Protein AF-A0A016VQN6-F1 (afdb_monomer)

Structure (mmCIF, N/CA/C/O backbone):
data_AF-A0A016VQN6-F1
#
_entry.id   AF-A0A016VQN6-F1
#
loop_
_atom_site.group_PDB
_atom_site.id
_atom_site.type_symbol
_atom_site.label_atom_id
_atom_site.label_alt_id
_atom_site.label_comp_id
_atom_site.label_asym_id
_atom_site.label_entity_id
_atom_site.label_seq_id
_atom_site.pdbx_PDB_ins_code
_atom_site.Cartn_x
_atom_site.Cartn_y
_atom_site.Cartn_z
_atom_site.occupancy
_atom_site.B_iso_or_equiv
_atom_site.auth_seq_id
_atom_site.auth_comp_id
_atom_site.auth_asym_id
_atom_site.auth_atom_id
_atom_site.pdbx_PDB_model_num
ATOM 1 N N . MET A 1 1 ? -4.245 8.072 29.580 1.00 40.47 1 MET A N 1
ATOM 2 C CA . MET A 1 1 ? -4.965 7.387 28.479 1.00 40.47 1 MET A CA 1
ATOM 3 C C . MET A 1 1 ? -4.803 8.131 27.153 1.00 40.47 1 MET A C 1
ATOM 5 O O . MET A 1 1 ? -4.283 7.544 26.217 1.00 40.47 1 MET A O 1
ATOM 9 N N . ILE A 1 2 ? -5.101 9.438 27.097 1.00 38.47 2 ILE A N 1
ATOM 10 C CA . ILE A 1 2 ? -4.924 10.283 25.893 1.00 38.47 2 ILE A CA 1
ATOM 11 C C . ILE A 1 2 ? -3.473 10.276 25.363 1.00 38.47 2 ILE A C 1
ATOM 13 O O . ILE A 1 2 ? -3.254 10.224 24.157 1.00 38.47 2 ILE A O 1
ATOM 17 N N . SER A 1 3 ? -2.467 10.251 26.246 1.00 41.34 3 SER A N 1
ATOM 18 C CA . SER A 1 3 ? -1.048 10.199 25.860 1.00 41.34 3 SER A CA 1
ATOM 19 C C . SER A 1 3 ? -0.589 8.854 25.278 1.00 41.34 3 SER A C 1
ATOM 21 O O . SER A 1 3 ? 0.345 8.847 24.486 1.00 41.34 3 SER A O 1
ATOM 23 N N . ALA A 1 4 ? -1.225 7.733 25.636 1.00 42.16 4 ALA A N 1
ATOM 24 C CA . ALA A 1 4 ? -0.896 6.406 25.101 1.00 42.16 4 ALA A CA 1
ATOM 25 C C . ALA A 1 4 ? -1.546 6.193 23.725 1.00 42.16 4 ALA A C 1
ATOM 27 O O . ALA A 1 4 ? -0.867 5.782 22.788 1.00 42.16 4 ALA A O 1
ATOM 28 N N . LEU A 1 5 ? -2.805 6.621 23.568 1.00 46.75 5 LEU A N 1
ATOM 29 C CA . LEU A 1 5 ? -3.497 6.670 22.275 1.00 46.75 5 LEU A CA 1
ATOM 30 C C . LEU A 1 5 ? -2.743 7.523 21.243 1.00 46.75 5 LEU A C 1
ATOM 32 O O . LEU A 1 5 ? -2.572 7.106 20.100 1.00 46.75 5 LEU A O 1
ATOM 36 N N . ARG A 1 6 ? -2.206 8.682 21.655 1.00 52.62 6 ARG A N 1
ATOM 37 C CA . ARG A 1 6 ? -1.393 9.544 20.775 1.00 52.62 6 ARG A CA 1
ATOM 38 C C . ARG A 1 6 ? -0.101 8.869 20.302 1.00 52.62 6 ARG A C 1
ATOM 40 O O . ARG A 1 6 ? 0.350 9.139 19.194 1.00 52.62 6 ARG A O 1
ATOM 47 N N . LYS A 1 7 ? 0.490 8.005 21.132 1.00 52.22 7 LYS A N 1
ATOM 48 C CA . LYS A 1 7 ? 1.743 7.297 20.828 1.00 52.22 7 LYS A CA 1
ATOM 49 C C . LYS A 1 7 ? 1.514 6.036 19.993 1.00 52.22 7 LYS A C 1
ATOM 51 O O . LYS A 1 7 ? 2.294 5.789 19.088 1.00 52.22 7 LYS A O 1
ATOM 56 N N . CYS A 1 8 ? 0.412 5.311 20.181 1.00 54.03 8 CYS A N 1
ATOM 57 C CA . CYS A 1 8 ? 0.040 4.219 19.271 1.00 54.03 8 CYS A CA 1
ATOM 58 C C . CYS A 1 8 ? -0.426 4.725 17.897 1.00 54.03 8 CYS A C 1
ATOM 60 O O . CYS A 1 8 ? -0.181 4.076 16.883 1.00 54.03 8 CYS A O 1
ATOM 62 N N . ALA A 1 9 ? -1.029 5.916 17.829 1.00 62.28 9 ALA A N 1
ATOM 63 C CA . ALA A 1 9 ? -1.289 6.580 16.553 1.00 62.28 9 ALA A CA 1
ATOM 64 C C . ALA A 1 9 ? 0.012 6.922 15.801 1.00 62.28 9 ALA A C 1
ATOM 66 O O . ALA A 1 9 ? 0.030 6.879 14.571 1.00 62.28 9 ALA A O 1
ATOM 67 N N . LEU A 1 10 ? 1.104 7.203 16.525 1.00 68.88 10 LEU A N 1
ATOM 68 C CA . LEU A 1 10 ? 2.400 7.546 15.940 1.00 68.88 10 LEU A CA 1
ATOM 69 C C . LEU A 1 10 ? 2.948 6.420 15.057 1.00 68.88 10 LEU A C 1
ATOM 71 O O . LEU A 1 10 ? 3.436 6.712 13.973 1.00 68.88 10 LEU A O 1
ATOM 75 N N . THR A 1 11 ? 2.817 5.155 15.467 1.00 70.94 11 THR A N 1
ATOM 76 C CA . THR A 1 11 ? 3.310 3.999 14.698 1.00 70.94 11 THR A CA 1
ATOM 77 C C . THR A 1 11 ? 2.751 3.979 13.278 1.00 70.94 11 THR A C 1
ATOM 79 O O . THR A 1 11 ? 3.496 3.845 12.310 1.00 70.94 11 THR A O 1
ATOM 82 N N . VAL A 1 12 ? 1.444 4.191 13.132 1.00 72.75 12 VAL A N 1
ATOM 83 C CA . VAL A 1 12 ? 0.804 4.192 11.809 1.00 72.75 12 VAL A CA 1
ATOM 84 C C . VAL A 1 12 ? 0.999 5.474 11.055 1.00 72.75 12 VAL A C 1
ATOM 86 O O . VAL A 1 12 ? 1.122 5.422 9.841 1.00 72.75 12 VAL A O 1
ATOM 89 N N . ILE A 1 13 ? 1.055 6.613 11.738 1.00 75.06 13 ILE A N 1
ATOM 90 C CA . ILE A 1 13 ? 1.386 7.876 11.076 1.00 75.06 13 ILE A CA 1
ATOM 91 C C . ILE A 1 13 ? 2.773 7.772 10.440 1.00 75.06 13 ILE A C 1
ATOM 93 O O . ILE A 1 13 ? 2.948 8.161 9.292 1.00 75.06 13 ILE A O 1
ATOM 97 N N . VAL A 1 14 ? 3.736 7.197 11.156 1.00 77.12 14 VAL A N 1
ATOM 98 C CA . VAL A 1 14 ? 5.103 7.002 10.675 1.00 77.12 14 VAL A CA 1
ATOM 99 C C . VAL A 1 14 ? 5.152 5.988 9.526 1.00 77.12 14 VAL A C 1
ATOM 101 O O . VAL A 1 14 ? 5.764 6.266 8.498 1.00 77.12 14 VAL A O 1
ATOM 104 N N . ALA A 1 15 ? 4.454 4.855 9.633 1.00 76.19 15 ALA A N 1
ATOM 105 C CA . ALA A 1 15 ? 4.399 3.870 8.551 1.00 76.19 15 ALA A CA 1
ATOM 106 C C . ALA A 1 15 ? 3.678 4.411 7.294 1.00 76.19 15 ALA A C 1
ATOM 108 O O . ALA A 1 15 ? 4.148 4.219 6.172 1.00 76.19 15 ALA A O 1
ATOM 109 N N . LEU A 1 16 ? 2.588 5.170 7.471 1.00 78.62 16 LEU A N 1
ATOM 1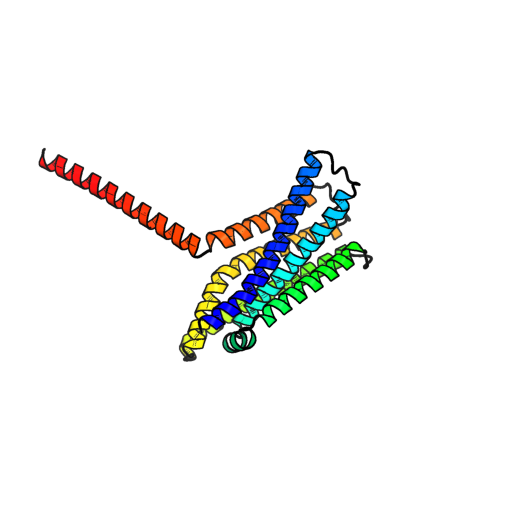10 C CA . LEU A 1 16 ? 1.910 5.893 6.389 1.00 78.62 16 LEU A CA 1
ATOM 111 C C . LEU A 1 16 ? 2.803 6.971 5.778 1.00 78.62 16 LEU A C 1
ATOM 113 O O . LEU A 1 16 ? 2.740 7.182 4.572 1.00 78.62 16 LEU A O 1
ATOM 117 N N . PHE A 1 17 ? 3.625 7.647 6.583 1.00 83.12 17 PHE A N 1
ATOM 118 C CA . PHE A 1 17 ? 4.577 8.638 6.094 1.00 83.12 17 PHE A CA 1
ATOM 119 C C . PHE A 1 17 ? 5.648 7.990 5.218 1.00 83.12 17 PHE A C 1
ATOM 121 O O . PHE A 1 17 ? 5.930 8.506 4.142 1.00 83.12 17 PHE A O 1
ATOM 128 N N . ILE A 1 18 ? 6.190 6.835 5.619 1.00 82.06 18 ILE A N 1
ATOM 129 C CA . ILE A 1 18 ? 7.152 6.087 4.795 1.00 82.06 18 ILE A CA 1
ATOM 130 C C . ILE A 1 18 ? 6.517 5.641 3.479 1.00 82.06 18 ILE A C 1
ATOM 132 O O . ILE A 1 18 ? 7.117 5.830 2.421 1.00 82.06 18 ILE A O 1
ATOM 136 N N . ALA A 1 19 ? 5.294 5.104 3.523 1.00 81.56 19 ALA A N 1
ATOM 137 C CA . ALA A 1 19 ? 4.568 4.762 2.307 1.00 81.56 19 ALA A CA 1
ATOM 138 C C . ALA A 1 19 ? 4.384 6.018 1.432 1.00 81.56 19 ALA A C 1
ATOM 140 O O . ALA A 1 19 ? 4.834 6.061 0.290 1.00 81.56 19 ALA A O 1
ATOM 141 N N . ALA A 1 20 ? 3.823 7.099 1.974 1.00 82.00 20 ALA A N 1
ATOM 142 C CA . ALA A 1 20 ? 3.638 8.352 1.243 1.00 82.00 20 ALA A CA 1
ATOM 143 C C . ALA A 1 20 ? 4.949 8.884 0.633 1.00 82.00 20 ALA A C 1
ATOM 145 O O . ALA A 1 20 ? 4.945 9.337 -0.511 1.00 82.00 20 ALA A O 1
ATOM 146 N N . PHE A 1 21 ? 6.065 8.771 1.356 1.00 85.00 21 PHE A N 1
ATOM 147 C CA . PHE A 1 21 ? 7.392 9.142 0.876 1.00 85.00 21 PHE A CA 1
ATOM 148 C C . PHE A 1 21 ? 7.835 8.279 -0.310 1.00 85.00 21 PHE A C 1
ATOM 150 O O . PHE A 1 21 ? 8.221 8.828 -1.338 1.00 85.00 21 PHE A O 1
ATOM 157 N N . GLY A 1 22 ? 7.707 6.950 -0.231 1.00 80.94 22 GLY A N 1
ATOM 158 C CA . GLY A 1 22 ? 7.995 6.057 -1.361 1.00 80.94 22 GLY A CA 1
ATOM 159 C C . GLY A 1 22 ? 7.171 6.402 -2.608 1.00 80.94 22 GLY A C 1
ATOM 160 O O . GLY A 1 22 ? 7.692 6.435 -3.725 1.00 80.94 22 GLY A O 1
ATOM 161 N N . ASN A 1 23 ? 5.901 6.772 -2.419 1.00 81.00 23 ASN A N 1
ATOM 162 C CA . ASN A 1 23 ? 5.042 7.200 -3.523 1.00 81.00 23 ASN A CA 1
ATOM 163 C C . ASN A 1 23 ? 5.468 8.541 -4.131 1.00 81.00 23 ASN A C 1
ATOM 165 O O . ASN A 1 23 ? 5.450 8.707 -5.351 1.00 81.00 23 ASN A O 1
ATOM 169 N N . LEU A 1 24 ? 5.869 9.491 -3.280 1.00 83.81 24 LEU A N 1
ATOM 170 C CA . LEU A 1 24 ? 6.385 10.792 -3.695 1.00 83.81 24 LEU A CA 1
ATOM 171 C C . LEU A 1 24 ? 7.675 10.636 -4.503 1.00 83.81 24 LEU A C 1
ATOM 173 O O . LEU A 1 24 ? 7.797 11.238 -5.566 1.00 83.81 24 LEU A O 1
ATOM 177 N N . VAL A 1 25 ? 8.597 9.786 -4.047 1.00 83.62 25 VAL A N 1
ATOM 178 C CA . VAL A 1 25 ? 9.833 9.458 -4.770 1.00 83.62 25 VAL A CA 1
ATOM 179 C C . VAL A 1 25 ? 9.514 8.905 -6.161 1.00 83.62 25 VAL A C 1
ATOM 181 O O . VAL A 1 25 ? 10.055 9.381 -7.159 1.00 83.62 25 VAL A O 1
ATOM 184 N N . GLY A 1 26 ? 8.560 7.975 -6.259 1.00 76.94 26 GLY A N 1
ATOM 185 C CA . GLY A 1 26 ? 8.110 7.454 -7.550 1.00 76.94 26 GLY A CA 1
ATOM 186 C C . GLY A 1 26 ? 7.416 8.499 -8.441 1.00 76.94 26 GLY A C 1
ATOM 187 O O . GLY A 1 26 ? 7.429 8.368 -9.668 1.00 76.94 26 GLY A O 1
ATOM 188 N N . ALA A 1 27 ? 6.773 9.516 -7.860 1.00 77.88 27 ALA A N 1
ATOM 189 C CA . ALA A 1 27 ? 6.158 10.616 -8.604 1.00 77.88 27 ALA A CA 1
ATOM 190 C C . ALA A 1 27 ? 7.205 11.592 -9.143 1.00 77.88 27 ALA A C 1
ATOM 192 O O . ALA A 1 27 ? 7.151 11.946 -10.321 1.00 77.88 27 ALA A O 1
ATOM 193 N N . LEU A 1 28 ? 8.186 11.952 -8.315 1.00 81.94 28 LEU A N 1
ATOM 194 C CA . LEU A 1 28 ? 9.311 12.797 -8.701 1.00 81.94 28 LEU A CA 1
ATOM 195 C C . LEU A 1 28 ? 10.136 12.153 -9.813 1.00 81.94 28 LEU A C 1
ATOM 197 O O . LEU A 1 28 ? 10.395 12.813 -10.812 1.00 81.94 28 LEU A O 1
ATOM 201 N N . HIS A 1 29 ? 10.466 10.862 -9.696 1.00 82.12 29 HIS A N 1
ATOM 202 C CA . HIS A 1 29 ? 11.157 10.126 -10.758 1.00 82.12 29 HIS A CA 1
ATOM 203 C C . HIS A 1 29 ? 10.448 10.292 -12.110 1.00 82.12 29 HIS A C 1
ATOM 205 O O . HIS A 1 29 ? 11.063 10.668 -13.106 1.00 82.12 29 HIS A O 1
ATOM 211 N N . ARG A 1 30 ? 9.131 10.061 -12.141 1.00 75.88 30 ARG A N 1
ATOM 212 C CA . ARG A 1 30 ? 8.368 10.096 -13.389 1.00 75.88 30 ARG A CA 1
ATOM 213 C C . ARG A 1 30 ? 8.216 11.508 -13.948 1.00 75.88 30 ARG A C 1
ATOM 215 O O . ARG A 1 30 ? 8.279 11.684 -15.160 1.00 75.88 30 ARG A O 1
ATOM 222 N N . LEU A 1 31 ? 8.078 12.511 -13.080 1.00 79.88 31 LEU A N 1
ATOM 223 C CA . LEU A 1 31 ? 8.089 13.918 -13.481 1.00 79.88 31 LEU A CA 1
ATOM 224 C C . LEU A 1 31 ? 9.429 14.302 -14.122 1.00 79.88 31 LEU A C 1
ATOM 226 O O . LEU A 1 31 ? 9.438 14.902 -15.194 1.00 79.88 31 LEU A O 1
ATOM 230 N N . ILE A 1 32 ? 10.545 13.918 -13.495 1.00 79.81 32 ILE A N 1
ATOM 231 C CA . ILE A 1 32 ? 11.895 14.188 -14.005 1.00 79.81 32 ILE A CA 1
ATOM 232 C C . ILE A 1 32 ? 12.104 13.484 -15.347 1.00 79.81 32 ILE A C 1
ATOM 234 O O . ILE A 1 32 ? 12.617 14.097 -16.276 1.00 79.81 32 ILE A O 1
ATOM 238 N N . LEU A 1 33 ? 11.654 12.236 -15.487 1.00 76.62 33 LEU A N 1
ATOM 239 C CA . LEU A 1 33 ? 11.775 11.476 -16.731 1.00 76.62 33 LEU A CA 1
ATOM 240 C C . LEU A 1 33 ? 10.983 12.117 -17.881 1.00 76.62 33 LEU A C 1
ATOM 242 O O . LEU A 1 33 ? 11.500 12.243 -18.989 1.00 76.62 33 LEU A O 1
ATOM 246 N N . VAL A 1 34 ? 9.751 12.569 -17.624 1.00 77.44 34 VAL A N 1
ATOM 247 C CA . VAL A 1 34 ? 8.937 13.285 -18.621 1.00 77.44 34 VAL A CA 1
ATOM 248 C C . VAL A 1 34 ? 9.583 14.620 -18.996 1.00 77.44 34 VAL A C 1
ATOM 250 O O . VAL A 1 34 ? 9.729 14.907 -20.182 1.00 77.44 34 VAL A O 1
ATOM 253 N N . ALA A 1 35 ? 10.030 15.408 -18.013 1.00 79.06 35 ALA A N 1
ATOM 254 C CA . ALA A 1 35 ? 10.709 16.679 -18.262 1.00 79.06 35 ALA A CA 1
ATOM 255 C C . ALA A 1 35 ? 12.008 16.488 -19.065 1.00 79.06 35 ALA A C 1
ATOM 257 O O . ALA A 1 35 ? 12.251 17.201 -20.035 1.00 79.06 35 ALA A O 1
ATOM 258 N N . ALA A 1 36 ? 12.812 15.479 -18.721 1.00 76.19 36 ALA A N 1
ATOM 259 C CA . ALA A 1 36 ? 14.057 15.171 -19.417 1.00 76.19 36 ALA A CA 1
ATOM 260 C C . ALA A 1 36 ? 13.828 14.698 -20.864 1.00 76.19 36 ALA A C 1
ATOM 262 O O . ALA A 1 36 ? 14.650 14.993 -21.734 1.00 76.19 36 ALA A O 1
ATOM 263 N N . ARG A 1 37 ? 12.710 14.007 -21.142 1.00 74.19 37 ARG A N 1
ATOM 264 C CA . ARG A 1 37 ? 12.293 13.650 -22.509 1.00 74.19 37 ARG A CA 1
ATOM 265 C C . ARG A 1 37 ? 11.835 14.869 -23.312 1.00 74.19 37 ARG A C 1
ATOM 267 O O . ARG A 1 37 ? 12.220 14.987 -24.468 1.00 74.19 37 ARG A O 1
ATOM 274 N N . ILE A 1 38 ? 11.075 15.786 -22.707 1.00 77.75 38 ILE A N 1
ATOM 275 C CA . ILE A 1 38 ? 10.646 17.041 -23.358 1.00 77.75 38 ILE A CA 1
ATOM 276 C C . ILE A 1 38 ? 11.856 17.908 -23.729 1.00 77.75 38 ILE A C 1
ATOM 278 O O . ILE A 1 38 ? 11.885 18.500 -24.802 1.00 77.75 38 ILE A O 1
ATOM 282 N N . CYS A 1 39 ? 12.873 17.951 -22.867 1.00 78.06 39 CYS A N 1
ATOM 283 C CA . CYS A 1 39 ? 14.101 18.706 -23.113 1.00 78.06 39 CYS A CA 1
ATOM 284 C C . CYS A 1 39 ? 15.101 17.995 -24.048 1.00 78.06 39 CYS A C 1
ATOM 286 O O . CYS A 1 39 ? 16.203 18.506 -24.227 1.00 78.06 39 CYS A O 1
ATOM 288 N N . CYS A 1 40 ? 14.768 16.824 -24.609 1.00 71.88 40 CYS A N 1
ATOM 289 C CA . CYS A 1 40 ? 15.664 15.999 -25.437 1.00 71.88 40 CYS A CA 1
ATOM 290 C C . CYS A 1 40 ? 16.990 15.589 -24.750 1.00 71.88 40 CYS A C 1
ATOM 292 O O . CYS A 1 40 ? 17.967 15.278 -25.422 1.00 71.88 40 CYS A O 1
ATOM 294 N N . ILE A 1 41 ? 17.040 15.571 -23.411 1.00 66.56 41 ILE A N 1
ATOM 295 C CA . ILE A 1 41 ? 18.235 15.200 -22.622 1.00 66.56 41 ILE A CA 1
ATOM 296 C C . ILE A 1 41 ? 18.250 13.688 -22.326 1.00 66.56 41 ILE A C 1
ATOM 298 O O . ILE A 1 41 ? 19.306 13.076 -22.171 1.00 66.56 41 ILE A O 1
ATOM 302 N N . ALA A 1 42 ? 17.076 13.057 -22.241 1.00 58.97 42 ALA A N 1
ATOM 303 C CA . ALA A 1 42 ? 16.923 11.633 -21.938 1.00 58.97 42 ALA A CA 1
ATOM 304 C C . ALA A 1 42 ? 16.718 10.795 -23.210 1.00 58.97 42 ALA A C 1
ATOM 306 O O . ALA A 1 42 ? 15.623 10.292 -23.465 1.00 58.97 42 ALA A O 1
ATOM 307 N N . GLN A 1 43 ? 17.775 10.640 -24.007 1.00 58.34 43 GLN A N 1
ATOM 308 C CA . GLN A 1 43 ? 17.796 9.735 -25.157 1.00 58.34 43 GLN A CA 1
ATOM 309 C C . GLN A 1 43 ? 18.490 8.431 -24.735 1.00 58.34 43 GLN A C 1
ATOM 311 O O . GLN A 1 43 ? 19.709 8.360 -24.773 1.00 58.34 43 GLN A O 1
ATOM 316 N N . LEU A 1 44 ? 17.679 7.487 -24.230 1.00 57.34 44 LEU A N 1
ATOM 317 C CA . LEU A 1 44 ? 17.904 6.096 -23.760 1.00 57.34 44 LEU A CA 1
ATOM 318 C C . LEU A 1 44 ? 19.177 5.710 -22.959 1.00 57.34 44 LEU A C 1
ATOM 320 O O . LEU A 1 44 ? 19.040 4.927 -22.025 1.00 57.34 44 LEU A O 1
ATOM 324 N N . ASP A 1 45 ? 20.351 6.283 -23.220 1.00 59.09 45 ASP A N 1
ATOM 325 C CA . ASP A 1 45 ? 21.657 5.846 -22.693 1.00 59.09 45 ASP A CA 1
ATOM 326 C C . ASP A 1 45 ? 22.400 6.916 -21.875 1.00 59.09 45 ASP A C 1
ATOM 328 O O . ASP A 1 45 ? 23.609 6.832 -21.651 1.00 59.09 45 ASP A O 1
ATOM 332 N N . THR A 1 46 ? 21.706 7.951 -21.396 1.00 64.62 46 THR A N 1
ATOM 333 C CA . THR A 1 46 ? 22.351 8.944 -20.530 1.00 64.62 46 THR A CA 1
ATOM 334 C C . THR A 1 46 ? 22.481 8.430 -19.090 1.00 64.62 46 THR A C 1
ATOM 336 O O . THR A 1 46 ? 21.561 7.782 -18.579 1.00 64.62 46 THR A O 1
ATOM 339 N N . PRO A 1 47 ? 23.585 8.748 -18.378 1.00 69.44 47 PRO A N 1
ATOM 340 C CA . PRO A 1 47 ? 23.797 8.327 -16.983 1.00 69.44 47 PRO A CA 1
ATOM 341 C C . PRO A 1 47 ? 22.645 8.759 -16.062 1.00 69.44 47 PRO A C 1
ATOM 343 O O . PRO A 1 47 ? 22.292 8.056 -15.118 1.00 69.44 47 PRO A O 1
ATOM 346 N N . LEU A 1 48 ? 21.979 9.860 -16.422 1.00 69.75 48 LEU A N 1
ATOM 347 C CA . LEU A 1 48 ? 20.775 10.360 -15.770 1.00 69.75 48 LEU A CA 1
ATOM 348 C C . LEU A 1 48 ? 19.645 9.317 -15.717 1.00 69.75 48 LEU A C 1
ATOM 350 O O . LEU A 1 48 ? 18.980 9.200 -14.694 1.00 69.75 48 LEU A O 1
ATOM 354 N N . VAL A 1 49 ? 19.422 8.549 -16.792 1.00 69.31 49 VAL A N 1
ATOM 355 C CA . VAL A 1 49 ? 18.362 7.526 -16.851 1.00 69.31 49 VAL A CA 1
ATOM 356 C C . VAL A 1 49 ? 18.686 6.362 -15.913 1.00 69.31 49 VAL A C 1
ATOM 358 O O . VAL A 1 49 ? 17.797 5.873 -15.218 1.00 69.31 49 VAL A O 1
ATOM 361 N N . HIS A 1 50 ? 19.955 5.956 -15.832 1.00 68.88 50 HIS A N 1
ATOM 362 C CA . HIS A 1 50 ? 20.402 4.882 -14.942 1.00 68.88 50 HIS A CA 1
ATOM 363 C C . HIS A 1 50 ? 20.236 5.233 -13.456 1.00 68.88 50 HIS A C 1
ATOM 365 O O . HIS A 1 50 ? 19.709 4.420 -12.692 1.00 68.88 50 HIS A O 1
ATOM 371 N N . ASP A 1 51 ? 20.610 6.449 -13.054 1.00 74.25 51 ASP A N 1
ATOM 372 C CA . ASP A 1 51 ? 20.410 6.920 -11.676 1.00 74.25 51 ASP A CA 1
ATOM 373 C C . ASP A 1 51 ? 18.918 7.072 -11.343 1.00 74.25 51 ASP A C 1
ATOM 375 O O . ASP A 1 51 ? 18.471 6.759 -10.233 1.00 74.25 51 ASP A O 1
ATOM 379 N N . LEU A 1 52 ? 18.109 7.478 -12.328 1.00 75.00 52 LEU A N 1
ATOM 380 C CA . LEU A 1 52 ? 16.662 7.568 -12.174 1.00 75.00 52 LEU A CA 1
ATOM 381 C C . LEU A 1 52 ? 16.018 6.198 -11.923 1.00 75.00 52 LEU A C 1
ATOM 383 O O . LEU A 1 52 ? 15.137 6.107 -11.067 1.00 75.00 52 LEU A O 1
ATOM 387 N N . VAL A 1 53 ? 16.434 5.142 -12.627 1.00 74.31 53 VAL A N 1
ATOM 388 C CA . VAL A 1 53 ? 15.897 3.781 -12.427 1.00 74.31 53 VAL A CA 1
ATOM 389 C C . VAL A 1 53 ? 16.124 3.311 -10.988 1.00 74.31 53 VAL A C 1
ATOM 391 O O . VAL A 1 53 ? 15.219 2.747 -10.374 1.00 74.31 53 VAL A O 1
ATOM 394 N N . LEU A 1 54 ? 17.284 3.608 -10.396 1.00 74.56 54 LEU A N 1
ATOM 395 C CA . LEU A 1 54 ? 17.558 3.266 -8.999 1.00 74.56 54 LEU A CA 1
ATOM 396 C C . LEU A 1 54 ? 16.592 3.978 -8.039 1.00 74.56 54 LEU A C 1
ATOM 398 O O . LEU A 1 54 ? 16.035 3.348 -7.137 1.00 74.56 54 LEU A O 1
ATOM 402 N N . LEU A 1 55 ? 16.331 5.266 -8.273 1.00 78.88 55 LEU A N 1
ATOM 403 C CA . LEU A 1 55 ? 15.362 6.036 -7.492 1.00 78.88 55 LEU A CA 1
ATOM 404 C C . LEU A 1 55 ? 13.942 5.447 -7.595 1.00 78.88 55 LEU A C 1
ATOM 406 O O . LEU A 1 55 ? 13.223 5.375 -6.596 1.00 78.88 55 LEU A O 1
ATOM 410 N N . GLN A 1 56 ? 13.550 4.984 -8.785 1.00 78.94 56 GLN A N 1
ATOM 411 C CA . GLN A 1 56 ? 12.262 4.325 -9.009 1.00 78.94 56 GLN A CA 1
ATOM 412 C C . GLN A 1 56 ? 12.150 3.017 -8.221 1.00 78.94 56 GLN A C 1
ATOM 414 O O . GLN A 1 56 ? 11.158 2.809 -7.521 1.00 78.94 56 GLN A O 1
ATOM 419 N N . VAL A 1 57 ? 13.167 2.157 -8.301 1.00 79.94 57 VAL A N 1
ATOM 420 C CA . VAL A 1 57 ? 13.198 0.857 -7.616 1.00 79.94 57 VAL A CA 1
ATOM 421 C C . VAL A 1 57 ? 13.094 1.036 -6.099 1.00 79.94 57 VAL A C 1
ATOM 423 O O . VAL A 1 57 ? 12.280 0.377 -5.450 1.00 79.94 57 VAL A O 1
ATOM 426 N N . VAL A 1 58 ? 13.846 1.984 -5.531 1.00 83.81 58 VAL A N 1
ATOM 427 C CA . VAL A 1 58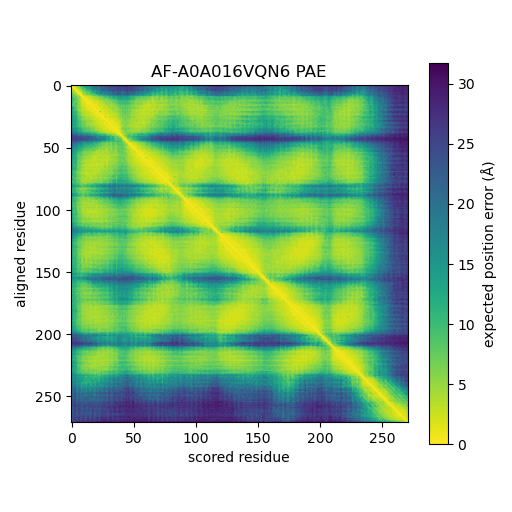 ? 13.778 2.312 -4.098 1.00 83.81 58 VAL A CA 1
ATOM 428 C C . VAL A 1 58 ? 12.378 2.796 -3.705 1.00 83.81 58 VAL A C 1
ATOM 430 O O . VAL A 1 58 ? 11.826 2.333 -2.705 1.00 83.81 58 VAL A O 1
ATOM 433 N N . GLY A 1 59 ? 11.771 3.682 -4.502 1.00 83.00 59 GLY A N 1
ATOM 434 C CA . GLY A 1 59 ? 10.419 4.186 -4.249 1.00 83.00 59 GLY A CA 1
ATOM 435 C C . GLY A 1 59 ? 9.349 3.088 -4.259 1.00 83.00 59 GLY A C 1
ATOM 436 O O . GLY A 1 59 ? 8.478 3.069 -3.386 1.00 83.00 59 GLY A O 1
ATOM 437 N N . VAL A 1 60 ? 9.437 2.139 -5.199 1.00 82.88 60 VAL A N 1
ATOM 438 C CA . VAL A 1 60 ? 8.497 1.010 -5.315 1.00 82.88 60 VAL A CA 1
ATOM 439 C C . VAL A 1 60 ? 8.575 0.088 -4.098 1.00 82.88 60 VAL A C 1
ATOM 441 O O . VAL A 1 60 ? 7.533 -0.268 -3.543 1.00 82.88 60 VAL A O 1
ATOM 444 N N . TYR A 1 61 ? 9.779 -0.273 -3.646 1.00 86.50 61 TYR A N 1
ATOM 445 C CA . TYR A 1 61 ? 9.930 -1.155 -2.485 1.00 86.50 61 TYR A CA 1
ATOM 446 C C . TYR A 1 61 ? 9.545 -0.472 -1.169 1.00 86.50 61 TYR A C 1
ATOM 448 O O . TYR A 1 61 ? 8.846 -1.083 -0.360 1.00 86.50 61 TYR A O 1
ATOM 456 N N . LEU A 1 62 ? 9.890 0.809 -0.986 1.00 86.62 62 LEU A N 1
ATOM 457 C CA . LEU A 1 62 ? 9.433 1.589 0.172 1.00 86.62 62 LEU A CA 1
ATOM 458 C C . LEU A 1 62 ? 7.903 1.664 0.235 1.00 86.62 62 LEU A C 1
ATOM 460 O O . LEU A 1 62 ? 7.320 1.513 1.310 1.00 86.62 62 LEU A O 1
ATOM 464 N N . TRP A 1 63 ? 7.249 1.858 -0.915 1.00 86.12 63 TRP A N 1
ATOM 465 C CA . TRP A 1 63 ? 5.790 1.839 -1.011 1.00 86.12 63 TRP A CA 1
ATOM 466 C C . TRP A 1 63 ? 5.210 0.470 -0.649 1.00 86.12 63 TRP A C 1
ATOM 468 O O . TRP A 1 63 ? 4.294 0.394 0.170 1.00 86.12 63 TRP A O 1
ATOM 478 N N . LEU A 1 64 ? 5.751 -0.607 -1.229 1.00 87.12 64 LEU A N 1
ATOM 479 C CA . LEU A 1 64 ? 5.282 -1.975 -1.006 1.00 87.12 64 LEU A CA 1
ATOM 480 C C . LEU A 1 64 ? 5.373 -2.367 0.473 1.00 87.12 64 LEU A C 1
ATOM 482 O O . LEU A 1 64 ? 4.362 -2.703 1.092 1.00 87.12 64 LEU A O 1
ATOM 486 N N . PHE A 1 65 ? 6.576 -2.306 1.046 1.00 87.94 65 PHE A N 1
ATOM 487 C CA . PHE A 1 65 ? 6.797 -2.714 2.429 1.00 87.94 65 PHE A CA 1
ATOM 488 C C . PHE A 1 65 ? 6.082 -1.775 3.400 1.00 87.94 65 PHE A C 1
ATOM 490 O O . PHE A 1 65 ? 5.443 -2.251 4.337 1.00 87.94 65 PHE A O 1
ATOM 497 N N . GLY A 1 66 ? 6.095 -0.462 3.145 1.00 86.19 66 GLY A N 1
ATOM 498 C CA . GLY A 1 66 ? 5.363 0.511 3.957 1.00 86.19 66 GLY A CA 1
ATOM 499 C C . GLY A 1 66 ? 3.885 0.144 4.110 1.00 86.19 66 GLY A C 1
ATOM 500 O O . GLY A 1 66 ? 3.369 0.110 5.226 1.00 86.19 66 GLY A O 1
ATOM 501 N N . TRP A 1 67 ? 3.213 -0.227 3.018 1.00 85.56 67 TRP A N 1
ATOM 502 C CA . TRP A 1 67 ? 1.806 -0.630 3.064 1.00 85.56 67 TRP A CA 1
ATOM 503 C C . TRP A 1 67 ? 1.541 -1.945 3.782 1.00 85.56 67 TRP A C 1
ATOM 505 O O . TRP A 1 67 ? 0.585 -2.022 4.557 1.00 85.56 67 TRP A O 1
ATOM 515 N N . ILE A 1 68 ? 2.381 -2.956 3.554 1.00 87.44 68 ILE A N 1
ATOM 516 C CA . ILE A 1 68 ? 2.268 -4.247 4.240 1.00 87.44 68 ILE A CA 1
ATOM 517 C C . ILE A 1 68 ? 2.319 -4.020 5.756 1.00 87.44 68 ILE A C 1
ATOM 519 O O . ILE A 1 68 ? 1.435 -4.474 6.483 1.00 87.44 68 ILE A O 1
ATOM 523 N N . PHE A 1 69 ? 3.288 -3.237 6.237 1.00 86.81 69 PHE A N 1
ATOM 524 C CA . PHE A 1 69 ? 3.417 -2.945 7.664 1.00 86.81 69 PHE A CA 1
ATOM 525 C C . PHE A 1 69 ? 2.282 -2.073 8.214 1.00 86.81 69 PHE A C 1
ATOM 527 O O . PHE A 1 69 ? 1.847 -2.317 9.337 1.00 86.81 69 PHE A O 1
ATOM 534 N N . VAL A 1 70 ? 1.746 -1.114 7.445 1.00 85.50 70 VAL A N 1
ATOM 535 C CA . VAL A 1 70 ? 0.559 -0.335 7.858 1.00 85.50 70 VAL A CA 1
ATOM 536 C C . VAL A 1 70 ? -0.644 -1.250 8.101 1.00 85.50 70 VAL A C 1
ATOM 538 O O . VAL A 1 70 ? -1.326 -1.113 9.117 1.00 85.50 70 VAL A O 1
ATOM 541 N N . ILE A 1 71 ? -0.922 -2.180 7.183 1.00 85.69 71 ILE A N 1
ATOM 542 C CA . ILE A 1 71 ? -2.098 -3.055 7.283 1.00 85.69 71 ILE A CA 1
ATOM 543 C C . ILE A 1 71 ? -1.895 -4.099 8.390 1.00 85.69 71 ILE A C 1
ATOM 545 O O . ILE A 1 71 ? -2.813 -4.332 9.176 1.00 85.69 71 ILE A O 1
ATOM 549 N N . ILE A 1 72 ? -0.694 -4.677 8.507 1.00 86.69 72 ILE A N 1
ATOM 550 C CA . ILE A 1 72 ? -0.366 -5.629 9.578 1.00 86.69 72 ILE A CA 1
ATOM 551 C C . ILE A 1 72 ? -0.448 -4.963 10.950 1.00 86.69 72 ILE A C 1
ATOM 553 O O . ILE A 1 72 ? -1.073 -5.526 11.847 1.00 86.69 72 ILE A O 1
ATOM 557 N N . GLU A 1 73 ? 0.130 -3.769 11.129 1.00 84.56 73 GLU A N 1
ATOM 558 C CA . GLU A 1 73 ? 0.029 -3.029 12.395 1.00 84.56 73 GLU A CA 1
ATOM 559 C C . GLU A 1 73 ? -1.430 -2.880 12.802 1.00 84.56 73 GLU A C 1
ATOM 561 O O . GLU A 1 73 ? -1.793 -3.155 13.946 1.00 84.56 73 GLU A O 1
ATOM 566 N N . ARG A 1 74 ? -2.278 -2.522 11.835 1.00 82.19 74 ARG A N 1
ATOM 567 C CA . ARG A 1 74 ? -3.695 -2.268 12.073 1.00 82.19 74 ARG A CA 1
ATOM 568 C C . ARG A 1 74 ? -4.473 -3.539 12.363 1.00 82.19 74 ARG A C 1
ATOM 570 O O . ARG A 1 74 ? -5.361 -3.515 13.217 1.00 82.19 74 ARG A O 1
ATOM 577 N N . ALA A 1 75 ? -4.111 -4.654 11.739 1.00 84.81 75 ALA A N 1
ATOM 578 C CA . ALA A 1 75 ? -4.645 -5.965 12.084 1.00 84.81 75 ALA A CA 1
ATOM 579 C C . ALA A 1 75 ? -4.262 -6.362 13.516 1.00 84.81 75 ALA A C 1
ATOM 581 O O . ALA A 1 75 ? -5.131 -6.734 14.303 1.00 84.81 75 ALA A O 1
ATOM 582 N N . VAL A 1 76 ? -2.994 -6.190 13.899 1.00 83.88 76 VAL A N 1
ATOM 583 C CA . VAL A 1 76 ? -2.509 -6.488 15.255 1.00 83.88 76 VAL A CA 1
ATOM 584 C C . VAL A 1 76 ? -3.181 -5.588 16.295 1.00 83.88 76 VAL A C 1
ATOM 586 O O . VAL A 1 76 ? -3.635 -6.085 17.325 1.00 83.88 76 VAL A O 1
ATOM 589 N N . ALA A 1 77 ? -3.309 -4.288 16.027 1.00 78.38 77 ALA A N 1
ATOM 590 C CA . ALA A 1 77 ? -3.990 -3.344 16.913 1.00 78.38 77 ALA A CA 1
ATOM 591 C C . ALA A 1 77 ? -5.477 -3.691 17.102 1.00 78.38 77 ALA A C 1
ATOM 593 O O . ALA A 1 77 ? -6.019 -3.511 18.193 1.00 78.38 77 ALA A O 1
ATOM 594 N N . THR A 1 78 ? -6.120 -4.222 16.057 1.00 80.38 78 THR A N 1
ATOM 595 C CA . THR A 1 78 ? -7.521 -4.660 16.090 1.00 80.38 78 THR A CA 1
ATOM 596 C C . THR A 1 78 ? -7.695 -5.935 16.914 1.00 80.38 78 THR A C 1
ATOM 598 O O . THR A 1 78 ? -8.581 -5.992 17.762 1.00 80.38 78 THR A O 1
ATOM 601 N N . VAL A 1 79 ? -6.830 -6.934 16.716 1.00 81.25 79 VAL A N 1
ATOM 602 C CA . VAL A 1 79 ? -6.917 -8.234 17.405 1.00 81.25 79 VAL A CA 1
ATOM 603 C C . VAL A 1 79 ? -6.463 -8.147 18.867 1.00 81.25 79 VAL A C 1
ATOM 605 O O . VAL A 1 79 ? -7.035 -8.795 19.739 1.00 81.25 79 VAL A O 1
ATOM 608 N N . PHE A 1 80 ? -5.449 -7.330 19.166 1.00 79.94 80 PHE A N 1
ATOM 609 C CA . PHE A 1 80 ? -4.800 -7.277 20.481 1.00 79.94 80 PHE A CA 1
ATOM 610 C C . PHE A 1 80 ? -5.002 -5.942 21.210 1.00 79.94 80 PHE A C 1
ATOM 612 O O . PHE A 1 80 ? -4.079 -5.453 21.864 1.00 79.94 80 PHE A O 1
ATOM 619 N N . THR A 1 81 ? -6.204 -5.364 21.150 1.00 70.88 81 THR A N 1
ATOM 620 C CA . THR A 1 81 ? -6.549 -4.029 21.693 1.00 70.88 81 THR A CA 1
ATOM 621 C C . THR A 1 81 ? -5.927 -3.707 23.064 1.00 70.88 81 THR A C 1
ATOM 623 O O . THR A 1 81 ? -5.235 -2.701 23.217 1.00 70.88 81 THR A O 1
ATOM 626 N N . GLY A 1 82 ? -6.090 -4.585 24.061 1.00 65.88 82 GLY A N 1
ATOM 627 C CA . GLY A 1 82 ? -5.633 -4.340 25.440 1.00 65.88 82 GLY A CA 1
ATOM 628 C C . GLY A 1 82 ? -4.137 -4.568 25.718 1.00 65.88 82 GLY A C 1
ATOM 629 O O . GLY A 1 82 ? -3.620 -4.097 26.742 1.00 65.88 82 GLY A O 1
ATOM 630 N N . SER A 1 83 ? -3.441 -5.296 24.842 1.00 72.94 83 SER A N 1
ATOM 631 C CA . SER A 1 83 ? -2.003 -5.604 24.959 1.00 72.94 83 SER A CA 1
ATOM 632 C C . SER A 1 83 ? -1.156 -4.717 24.052 1.00 72.94 83 SER A C 1
ATOM 634 O O . SER A 1 83 ? -0.029 -4.372 24.411 1.00 72.94 83 SER A O 1
ATOM 636 N N . TYR A 1 84 ? -1.716 -4.322 22.908 1.00 72.06 84 TYR A N 1
ATOM 637 C CA . TYR A 1 84 ? -1.070 -3.490 21.907 1.00 72.06 84 TYR A CA 1
ATOM 638 C C . TYR A 1 84 ? -0.686 -2.128 22.483 1.00 72.06 84 TYR A C 1
ATOM 640 O O . TYR A 1 84 ? 0.480 -1.762 22.429 1.00 72.06 84 TYR A O 1
ATOM 648 N N . GLU A 1 85 ? -1.601 -1.423 23.157 1.00 67.25 85 GLU A N 1
ATOM 649 C CA . GLU A 1 85 ? -1.275 -0.116 23.746 1.00 67.25 85 GLU A CA 1
ATOM 650 C C . GLU A 1 85 ? -0.192 -0.190 24.824 1.00 67.25 85 GLU A C 1
ATOM 652 O O . GLU A 1 85 ? 0.662 0.688 24.912 1.00 67.25 85 GLU A O 1
ATOM 657 N N . ARG A 1 86 ? -0.193 -1.249 25.642 1.00 70.31 86 ARG A N 1
ATOM 658 C CA . ARG A 1 86 ? 0.801 -1.411 26.712 1.00 70.31 86 ARG A CA 1
ATOM 659 C C . ARG A 1 86 ? 2.209 -1.608 26.156 1.00 70.31 86 ARG A C 1
ATOM 661 O O . ARG A 1 86 ? 3.157 -1.085 26.729 1.00 70.31 86 ARG A O 1
ATOM 668 N N . LYS A 1 87 ? 2.335 -2.348 25.051 1.00 71.31 87 LYS A N 1
ATOM 669 C CA . LYS A 1 87 ? 3.622 -2.631 24.401 1.00 71.31 87 LYS A CA 1
ATOM 670 C C . LYS A 1 87 ? 4.047 -1.520 23.431 1.00 71.31 87 LYS A C 1
ATOM 672 O O . LYS A 1 87 ? 5.230 -1.213 23.354 1.00 71.31 87 LYS A O 1
ATOM 677 N N . CYS A 1 88 ? 3.096 -0.877 22.752 1.00 65.31 88 CYS A N 1
ATOM 678 C CA . CYS A 1 88 ? 3.324 0.114 21.693 1.00 65.31 88 CYS A CA 1
ATOM 679 C C . CYS A 1 88 ? 3.164 1.575 22.130 1.00 65.31 88 CYS A C 1
ATOM 681 O O . CYS A 1 88 ? 3.124 2.464 21.284 1.00 65.31 88 CYS A O 1
ATOM 683 N N . ALA A 1 89 ? 3.118 1.861 23.433 1.00 62.03 89 ALA A N 1
ATOM 684 C CA . ALA A 1 89 ? 3.101 3.232 23.947 1.00 62.03 89 ALA A CA 1
ATOM 685 C C . ALA A 1 89 ? 4.459 3.964 23.833 1.00 62.03 89 ALA A C 1
ATOM 687 O O . ALA A 1 89 ? 4.556 5.117 24.250 1.00 62.03 89 ALA A O 1
ATOM 688 N N . GLY A 1 90 ? 5.517 3.328 23.319 1.00 68.81 90 GLY A N 1
ATOM 689 C CA . GLY A 1 90 ? 6.859 3.909 23.180 1.00 68.81 90 GLY A CA 1
ATOM 690 C C . GLY A 1 90 ? 7.213 4.333 21.750 1.00 68.81 90 GLY A C 1
ATOM 691 O O . GLY A 1 90 ? 6.607 3.877 20.788 1.00 68.81 90 GLY A O 1
ATOM 692 N N . TYR A 1 91 ? 8.244 5.175 21.607 1.00 71.00 91 TYR A N 1
ATOM 693 C CA . TYR A 1 91 ? 8.807 5.563 20.299 1.00 71.00 91 TYR A CA 1
ATOM 694 C C . TYR A 1 91 ? 9.661 4.453 19.655 1.00 71.00 91 TYR A C 1
ATOM 696 O O . TYR A 1 91 ? 9.930 4.469 18.457 1.00 71.00 91 TYR A O 1
ATOM 704 N N . THR A 1 92 ? 10.068 3.461 20.447 1.00 77.31 92 THR A N 1
ATOM 705 C CA . THR A 1 92 ? 10.944 2.362 20.026 1.00 77.31 92 THR A CA 1
ATOM 706 C C . THR A 1 92 ? 10.324 1.498 18.932 1.00 77.31 92 THR A C 1
ATOM 708 O O . THR A 1 92 ? 10.984 1.214 17.942 1.00 77.31 92 THR A O 1
ATOM 711 N N . ILE A 1 93 ? 9.051 1.119 19.062 1.00 79.62 93 ILE A N 1
ATOM 712 C CA . ILE A 1 93 ? 8.373 0.254 18.084 1.00 79.62 93 ILE A CA 1
ATOM 713 C C . ILE A 1 93 ? 8.221 0.929 16.708 1.00 79.62 93 ILE A C 1
ATOM 715 O O . ILE A 1 93 ? 8.610 0.306 15.720 1.00 79.62 93 ILE A O 1
ATOM 719 N N . PRO A 1 94 ? 7.752 2.191 16.603 1.00 77.44 94 PRO A N 1
ATOM 720 C CA . PRO A 1 94 ? 7.787 2.936 15.345 1.00 77.44 94 PRO A CA 1
ATOM 721 C C . PRO A 1 94 ? 9.186 3.013 14.721 1.00 77.44 94 PRO A C 1
ATOM 723 O O . PRO A 1 94 ? 9.330 2.788 13.524 1.00 77.44 94 PRO A O 1
ATOM 726 N N . ALA A 1 95 ? 10.222 3.295 15.521 1.00 80.69 95 ALA A N 1
ATOM 727 C CA . ALA A 1 95 ? 11.593 3.406 15.025 1.00 80.69 95 ALA A CA 1
ATOM 728 C C . ALA A 1 95 ? 12.132 2.068 14.487 1.00 80.69 95 ALA A C 1
ATOM 730 O O . ALA A 1 95 ? 12.763 2.037 13.432 1.00 80.69 95 ALA A O 1
ATOM 731 N N . ILE A 1 96 ? 11.835 0.959 15.172 1.00 85.88 96 ILE A N 1
ATOM 732 C CA . ILE A 1 96 ? 12.198 -0.391 14.724 1.00 85.88 96 ILE A CA 1
ATOM 733 C C . ILE A 1 96 ? 11.472 -0.734 13.418 1.00 85.88 96 ILE A C 1
ATOM 735 O O . ILE A 1 96 ? 12.104 -1.215 12.482 1.00 85.88 96 ILE A O 1
ATOM 739 N N . LEU A 1 97 ? 10.171 -0.440 13.318 1.00 83.75 97 LEU A N 1
ATOM 740 C CA . LEU A 1 97 ? 9.391 -0.670 12.097 1.00 83.75 97 LEU A CA 1
ATOM 741 C C . LEU A 1 97 ? 9.924 0.142 10.909 1.00 83.75 97 LEU A C 1
ATOM 743 O O . LEU A 1 97 ? 10.072 -0.413 9.823 1.00 83.75 97 LEU A O 1
ATOM 747 N N . CYS A 1 98 ? 10.284 1.414 11.115 1.00 84.31 98 CYS A N 1
ATOM 748 C CA . CYS A 1 98 ? 10.988 2.206 10.102 1.00 84.31 98 CYS A CA 1
ATOM 749 C C . CYS A 1 98 ? 12.281 1.535 9.660 1.00 84.31 98 CYS A C 1
ATOM 751 O O . CYS A 1 98 ? 12.524 1.404 8.463 1.00 84.31 98 CYS A O 1
ATOM 753 N N . GLY A 1 99 ? 13.103 1.121 10.629 1.00 86.31 99 GLY A N 1
ATOM 754 C CA . GLY A 1 99 ? 14.372 0.456 10.369 1.00 86.31 99 GLY A CA 1
ATOM 755 C C . GLY A 1 99 ? 14.184 -0.780 9.496 1.00 86.31 99 GLY A C 1
ATOM 756 O O . GLY A 1 99 ? 14.868 -0.909 8.490 1.00 86.31 99 GLY A O 1
ATOM 757 N N . ILE A 1 100 ? 13.205 -1.6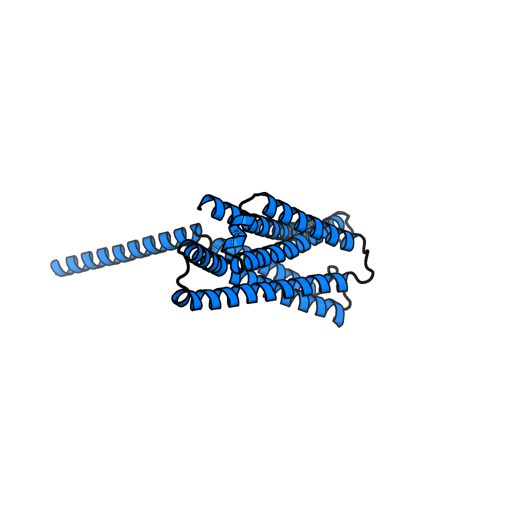30 9.820 1.00 89.19 100 ILE A N 1
ATOM 758 C CA . ILE A 1 100 ? 12.884 -2.842 9.051 1.00 89.19 100 ILE A CA 1
ATOM 759 C C . ILE A 1 100 ? 12.422 -2.503 7.629 1.00 89.19 100 ILE A C 1
ATOM 761 O O . ILE A 1 100 ? 12.871 -3.128 6.673 1.00 89.19 100 ILE A O 1
ATOM 765 N N . VAL A 1 101 ? 11.539 -1.515 7.458 1.00 88.38 101 VAL A N 1
ATOM 766 C CA . VAL A 1 101 ? 11.058 -1.128 6.120 1.00 88.38 101 VAL A CA 1
ATOM 767 C C . VAL A 1 101 ? 12.207 -0.604 5.262 1.00 88.38 101 VAL A C 1
ATOM 769 O O . VAL A 1 101 ? 12.317 -0.982 4.096 1.00 88.38 101 VAL A O 1
ATOM 772 N N . ILE A 1 102 ? 13.077 0.233 5.831 1.00 88.50 102 ILE A N 1
ATOM 773 C CA . ILE A 1 102 ? 14.232 0.787 5.122 1.00 88.50 102 ILE A CA 1
ATOM 774 C C . ILE A 1 102 ? 15.209 -0.331 4.759 1.00 88.50 102 ILE A C 1
ATOM 776 O O . ILE A 1 102 ? 15.592 -0.423 3.598 1.00 88.50 102 ILE A O 1
ATOM 780 N N . THR A 1 103 ? 15.564 -1.219 5.693 1.00 89.31 103 THR A N 1
ATOM 781 C CA . THR A 1 103 ? 16.515 -2.306 5.414 1.00 89.31 103 THR A CA 1
ATOM 782 C C . THR A 1 103 ? 15.980 -3.282 4.373 1.00 89.31 103 THR A C 1
ATOM 784 O O . THR A 1 103 ? 16.701 -3.598 3.431 1.00 89.31 103 THR A O 1
ATOM 787 N N . LEU A 1 104 ? 14.714 -3.705 4.467 1.00 89.44 104 LEU A N 1
ATOM 788 C CA . LEU A 1 104 ? 14.087 -4.570 3.460 1.00 89.44 104 LEU A CA 1
ATOM 789 C C . LEU A 1 104 ? 14.040 -3.902 2.082 1.00 89.44 104 LEU A C 1
ATOM 791 O O . LEU A 1 104 ? 14.324 -4.550 1.071 1.00 89.44 104 LEU A O 1
ATOM 795 N N . SER A 1 105 ? 13.733 -2.604 2.037 1.00 87.12 105 SER A N 1
ATOM 796 C CA . SER A 1 105 ? 13.708 -1.840 0.785 1.00 87.12 105 SER A CA 1
ATOM 797 C C . SER A 1 105 ? 15.103 -1.707 0.181 1.00 87.12 105 SER A C 1
ATOM 799 O O . SER A 1 105 ? 15.270 -1.925 -1.016 1.00 87.12 105 SER A O 1
ATOM 801 N N . SER A 1 106 ? 16.116 -1.411 1.000 1.00 86.25 106 SER A N 1
ATOM 802 C CA . SER A 1 106 ? 17.511 -1.316 0.567 1.00 86.25 106 SER A CA 1
ATOM 803 C C . SER A 1 106 ? 18.044 -2.655 0.067 1.00 86.25 106 SER A C 1
ATOM 805 O O . SER A 1 106 ? 18.633 -2.697 -1.006 1.00 86.25 106 SER A O 1
ATOM 807 N N . VAL A 1 107 ? 17.796 -3.758 0.782 1.00 87.88 107 VAL A N 1
ATOM 808 C CA . VAL A 1 107 ? 18.209 -5.102 0.344 1.00 87.88 107 VAL A CA 1
ATOM 809 C C . VAL A 1 107 ? 17.553 -5.456 -0.990 1.00 87.88 107 VAL A C 1
ATOM 811 O O . VAL A 1 107 ? 18.244 -5.876 -1.914 1.00 87.88 107 VAL A O 1
ATOM 814 N N . SER A 1 108 ? 16.247 -5.218 -1.130 1.00 84.44 108 SER A N 1
ATOM 815 C CA . SER A 1 108 ? 15.513 -5.506 -2.372 1.00 84.44 108 SER A CA 1
ATOM 816 C C . SER A 1 108 ? 16.004 -4.650 -3.547 1.00 84.44 108 SER A C 1
ATOM 818 O O . SER A 1 108 ? 16.142 -5.146 -4.666 1.00 84.44 108 SER A O 1
ATOM 820 N N . ALA A 1 109 ? 16.337 -3.381 -3.294 1.00 82.88 109 ALA A N 1
ATOM 821 C CA . ALA A 1 109 ? 16.934 -2.498 -4.290 1.00 82.88 109 ALA A CA 1
ATOM 822 C C . ALA A 1 109 ? 18.351 -2.945 -4.689 1.00 82.88 109 ALA A C 1
ATOM 824 O O . ALA A 1 109 ? 18.678 -2.932 -5.874 1.00 82.88 109 ALA A O 1
ATOM 825 N N . CYS A 1 110 ? 19.174 -3.399 -3.738 1.00 83.31 110 CYS A N 1
ATOM 826 C CA . CYS A 1 110 ? 20.503 -3.945 -4.021 1.00 83.31 110 CYS A CA 1
ATOM 827 C C . CYS A 1 110 ? 20.422 -5.227 -4.860 1.00 83.31 110 CYS A C 1
ATOM 829 O O . CYS A 1 110 ? 21.117 -5.335 -5.867 1.00 83.31 110 CYS A O 1
ATOM 831 N N . VAL A 1 111 ? 19.542 -6.166 -4.496 1.00 83.38 111 VAL A N 1
ATOM 832 C CA . VAL A 1 111 ? 19.319 -7.405 -5.265 1.00 83.38 111 VAL A CA 1
ATOM 833 C C . VAL A 1 111 ? 18.905 -7.084 -6.703 1.00 83.38 111 VAL A C 1
ATOM 835 O O . VAL A 1 111 ? 19.433 -7.681 -7.640 1.00 83.38 111 VAL A O 1
ATOM 838 N N . SER A 1 112 ? 18.023 -6.095 -6.877 1.00 78.12 112 SER A N 1
ATOM 839 C CA . SER A 1 112 ? 17.602 -5.604 -8.191 1.00 78.12 112 SER A CA 1
ATOM 840 C C . SER A 1 112 ? 18.745 -4.972 -8.983 1.00 78.12 112 SER A C 1
ATOM 842 O O . SER A 1 112 ? 18.941 -5.298 -10.153 1.00 78.12 112 SER A O 1
ATOM 844 N N . ARG A 1 113 ? 19.538 -4.098 -8.351 1.00 77.75 113 ARG A N 1
ATOM 845 C CA . ARG A 1 113 ? 20.605 -3.352 -9.027 1.00 77.75 113 ARG A CA 1
ATOM 846 C C . ARG A 1 113 ? 21.746 -4.248 -9.488 1.00 77.75 113 ARG A C 1
ATOM 848 O O . ARG A 1 113 ? 22.237 -4.071 -10.598 1.00 77.75 113 ARG A O 1
ATOM 855 N N . PHE A 1 114 ? 22.165 -5.182 -8.641 1.00 81.06 114 PHE A N 1
ATOM 856 C CA . PHE A 1 114 ? 23.284 -6.072 -8.934 1.00 81.06 114 PHE A CA 1
ATOM 857 C C . PHE A 1 114 ? 22.878 -7.311 -9.736 1.00 81.06 114 PHE A C 1
ATOM 859 O O . PHE A 1 114 ? 23.747 -8.124 -10.029 1.00 81.06 114 PHE A O 1
ATOM 866 N N . ARG A 1 115 ? 21.586 -7.458 -10.087 1.00 74.06 115 ARG A N 1
ATOM 867 C CA . ARG A 1 115 ? 21.037 -8.654 -10.749 1.00 74.06 115 ARG A CA 1
ATOM 868 C C . ARG A 1 115 ? 21.561 -9.938 -10.101 1.00 74.06 115 ARG A C 1
ATOM 870 O O . ARG A 1 115 ? 22.033 -10.843 -10.773 1.00 74.06 115 ARG A O 1
ATOM 877 N N . LEU A 1 116 ? 21.484 -9.998 -8.769 1.00 77.75 116 LEU A N 1
ATOM 878 C CA . LEU A 1 116 ? 22.013 -11.129 -7.994 1.00 77.75 116 LEU A CA 1
ATOM 879 C C . LEU A 1 116 ? 21.264 -12.449 -8.261 1.00 77.75 116 LEU A C 1
ATOM 881 O O . LEU A 1 116 ? 21.702 -13.503 -7.812 1.00 77.75 116 LEU A O 1
ATOM 885 N N . ILE A 1 117 ? 20.108 -12.372 -8.924 1.00 78.00 117 ILE A N 1
ATOM 886 C CA . ILE A 1 117 ? 19.223 -13.484 -9.259 1.00 78.00 117 ILE A CA 1
ATOM 887 C C . ILE A 1 117 ? 19.022 -13.459 -10.775 1.00 78.00 117 ILE A C 1
ATOM 889 O O . ILE A 1 117 ? 18.564 -12.443 -11.303 1.00 78.00 117 ILE A O 1
ATOM 893 N N . ASP A 1 118 ? 19.309 -14.580 -11.443 1.00 69.38 118 ASP A N 1
ATOM 894 C CA . ASP A 1 118 ? 19.249 -14.704 -12.908 1.00 69.38 118 ASP A CA 1
ATOM 895 C C . ASP A 1 118 ? 17.861 -14.355 -13.478 1.00 69.38 118 ASP A C 1
ATOM 897 O O . ASP A 1 118 ? 17.756 -13.693 -14.505 1.00 69.38 118 ASP A O 1
ATOM 901 N N . ASN A 1 119 ? 16.789 -14.709 -12.756 1.00 76.75 119 ASN A N 1
ATOM 902 C CA . ASN A 1 119 ? 15.399 -14.403 -13.111 1.00 76.75 119 ASN A CA 1
ATOM 903 C C . ASN A 1 119 ? 14.777 -13.369 -12.158 1.00 76.75 119 ASN A C 1
ATOM 905 O O . ASN A 1 119 ? 13.832 -13.661 -11.417 1.00 76.75 119 ASN A O 1
ATOM 909 N N . PHE A 1 120 ? 15.325 -12.153 -12.153 1.00 75.75 120 PHE A N 1
ATOM 910 C CA . PHE A 1 120 ? 14.863 -11.066 -11.283 1.00 75.75 120 PHE A CA 1
ATOM 911 C C . PHE A 1 120 ? 13.361 -10.752 -11.438 1.00 75.75 120 PHE A C 1
ATOM 913 O O . PHE A 1 120 ? 12.690 -10.501 -10.437 1.00 75.75 120 PHE A O 1
ATOM 920 N N . ASP A 1 121 ? 12.813 -10.829 -12.653 1.00 76.94 121 ASP A N 1
ATOM 921 C CA . ASP A 1 121 ? 11.404 -10.506 -12.920 1.00 76.94 121 ASP A CA 1
ATOM 922 C C . ASP A 1 121 ? 10.439 -11.477 -12.215 1.00 76.94 121 ASP A C 1
ATOM 924 O O . ASP A 1 121 ? 9.443 -11.056 -11.620 1.00 76.94 121 ASP A O 1
ATOM 928 N N . LEU A 1 122 ? 10.778 -12.772 -12.170 1.00 80.25 122 LEU A N 1
ATOM 929 C CA . LEU A 1 122 ? 10.013 -13.780 -11.425 1.00 80.25 122 LEU A CA 1
ATOM 930 C C . LEU A 1 122 ? 10.107 -13.564 -9.911 1.00 80.25 122 LEU A C 1
ATOM 932 O O . LEU A 1 122 ? 9.108 -13.700 -9.202 1.00 80.25 122 LEU A O 1
ATOM 936 N N . PHE A 1 123 ? 11.290 -13.198 -9.410 1.00 82.88 123 PHE A N 1
ATOM 937 C CA . PHE A 1 123 ? 11.474 -12.864 -7.998 1.00 82.88 123 PHE A CA 1
ATOM 938 C C . PHE A 1 123 ? 10.641 -11.637 -7.601 1.00 82.88 123 PHE A C 1
ATOM 940 O O . PHE A 1 123 ? 9.920 -11.674 -6.602 1.00 82.88 123 PHE A O 1
ATOM 947 N N . ALA A 1 124 ? 10.683 -10.571 -8.404 1.00 80.31 124 ALA A N 1
ATOM 948 C CA . ALA A 1 124 ? 9.900 -9.363 -8.177 1.00 80.31 124 ALA A CA 1
ATOM 949 C C . ALA A 1 124 ? 8.394 -9.667 -8.181 1.00 80.31 124 ALA A C 1
ATOM 951 O O . ALA A 1 124 ? 7.678 -9.237 -7.272 1.00 80.31 124 ALA A O 1
ATOM 952 N N . MET A 1 125 ? 7.922 -10.473 -9.136 1.00 85.00 125 MET A N 1
ATOM 953 C CA . MET A 1 125 ? 6.533 -10.930 -9.188 1.00 85.00 125 MET A CA 1
ATOM 954 C C . MET A 1 125 ? 6.144 -11.707 -7.922 1.00 85.00 125 MET A C 1
ATOM 956 O O . MET A 1 125 ? 5.104 -11.423 -7.326 1.00 85.00 125 MET A O 1
ATOM 960 N N . PHE A 1 126 ? 6.982 -12.641 -7.463 1.00 86.94 126 PHE A N 1
ATOM 961 C CA . PHE A 1 126 ? 6.720 -13.420 -6.250 1.00 86.94 126 PHE A CA 1
ATOM 962 C C . PHE A 1 126 ? 6.604 -12.534 -5.001 1.00 86.94 126 PHE A C 1
ATOM 964 O O . PHE A 1 126 ? 5.665 -12.687 -4.217 1.00 86.94 126 PHE A O 1
ATOM 971 N N . VAL A 1 127 ? 7.511 -11.565 -4.836 1.00 87.44 127 VAL A N 1
ATOM 972 C CA . VAL A 1 127 ? 7.474 -10.607 -3.719 1.00 87.44 127 VAL A CA 1
ATOM 973 C C . VAL A 1 127 ? 6.180 -9.781 -3.741 1.00 87.44 127 VAL A C 1
ATOM 975 O O . VAL A 1 127 ? 5.558 -9.577 -2.695 1.00 87.44 127 VAL A O 1
ATOM 978 N N . GLN A 1 128 ? 5.729 -9.350 -4.922 1.00 87.81 128 GLN A N 1
ATOM 979 C CA . GLN A 1 128 ? 4.470 -8.613 -5.078 1.00 87.81 128 GLN A CA 1
ATOM 980 C C . GLN A 1 128 ? 3.247 -9.489 -4.760 1.00 87.81 128 GLN A C 1
ATOM 982 O O . GLN A 1 128 ? 2.358 -9.046 -4.030 1.00 87.81 128 GLN A O 1
ATOM 987 N N . ILE A 1 129 ? 3.216 -10.742 -5.231 1.00 89.94 129 ILE A N 1
ATOM 988 C CA . ILE A 1 129 ? 2.151 -11.710 -4.917 1.00 89.94 129 ILE A CA 1
ATOM 989 C C . ILE A 1 129 ? 2.060 -11.931 -3.405 1.00 89.94 129 ILE A C 1
ATOM 991 O O . ILE A 1 129 ? 0.979 -11.806 -2.828 1.00 89.94 129 ILE A O 1
ATOM 995 N N . ALA A 1 130 ? 3.192 -12.205 -2.751 1.00 90.56 130 ALA A N 1
ATOM 996 C CA . ALA A 1 130 ? 3.243 -12.394 -1.305 1.00 90.56 130 ALA A CA 1
ATOM 997 C C . ALA A 1 130 ? 2.708 -11.157 -0.563 1.00 90.56 130 ALA A C 1
ATOM 999 O O . ALA A 1 130 ? 1.897 -11.285 0.356 1.00 90.56 130 ALA A O 1
ATOM 1000 N N . GLY A 1 131 ? 3.088 -9.955 -1.010 1.00 88.12 131 GLY A N 1
ATOM 1001 C CA . GLY A 1 131 ? 2.580 -8.697 -0.467 1.00 88.12 131 GLY A CA 1
ATOM 1002 C C . GLY A 1 131 ? 1.060 -8.549 -0.585 1.00 88.12 131 GLY A C 1
ATOM 1003 O O . GLY A 1 131 ? 0.406 -8.186 0.394 1.00 88.12 131 GLY A O 1
ATOM 1004 N N . VAL A 1 132 ? 0.480 -8.871 -1.746 1.00 90.88 132 VAL A N 1
ATOM 1005 C CA . VAL A 1 132 ? -0.979 -8.827 -1.970 1.00 90.88 132 VAL A CA 1
ATOM 1006 C C . VAL A 1 132 ? -1.705 -9.811 -1.055 1.00 90.88 132 VAL A C 1
ATOM 1008 O O . VAL A 1 132 ? -2.674 -9.429 -0.396 1.00 90.88 132 VAL A O 1
ATOM 1011 N N . VAL A 1 133 ? -1.222 -11.054 -0.969 1.00 92.25 133 VAL A N 1
ATOM 1012 C CA . VAL A 1 133 ? -1.830 -12.105 -0.139 1.00 92.25 133 VAL A CA 1
ATOM 1013 C C . VAL A 1 133 ? -1.814 -11.711 1.338 1.00 92.25 133 VAL A C 1
ATOM 1015 O O . VAL A 1 133 ? -2.847 -11.784 2.003 1.00 92.25 133 VAL A O 1
ATOM 1018 N N . ILE A 1 134 ? -0.678 -11.228 1.847 1.00 91.88 134 ILE A N 1
ATOM 1019 C CA . ILE A 1 134 ? -0.551 -10.791 3.244 1.00 91.88 134 ILE A CA 1
ATOM 1020 C C . ILE A 1 134 ? -1.501 -9.623 3.541 1.00 91.88 134 ILE A C 1
ATOM 1022 O O . ILE A 1 134 ? -2.212 -9.648 4.549 1.00 91.88 134 ILE A O 1
ATOM 1026 N N . CYS A 1 135 ? -1.565 -8.622 2.657 1.00 90.25 135 CYS A N 1
ATOM 1027 C CA . CYS A 1 135 ? -2.470 -7.483 2.819 1.00 90.25 135 CYS A CA 1
ATOM 1028 C C . CYS A 1 135 ? -3.946 -7.911 2.817 1.00 90.25 135 CYS A C 1
ATOM 1030 O O . CYS A 1 135 ? -4.733 -7.410 3.623 1.00 90.25 135 CYS A O 1
ATOM 1032 N N . LEU A 1 136 ? -4.323 -8.847 1.942 1.00 91.69 136 LEU A N 1
ATOM 1033 C CA . LEU A 1 136 ? -5.687 -9.364 1.843 1.00 91.69 136 LEU A CA 1
ATOM 1034 C C . LEU A 1 136 ? -6.085 -10.154 3.096 1.00 91.69 136 LEU A C 1
ATOM 1036 O O . LEU A 1 136 ? -7.147 -9.898 3.665 1.00 91.69 136 LEU A O 1
ATOM 1040 N N . LEU A 1 137 ? -5.216 -11.047 3.581 1.00 91.75 137 LEU A N 1
ATOM 1041 C CA . LEU A 1 137 ? -5.440 -11.795 4.823 1.00 91.75 137 LEU A CA 1
ATOM 1042 C C . LEU A 1 137 ? -5.589 -10.861 6.030 1.00 91.75 137 LEU A C 1
ATOM 1044 O O . LEU A 1 137 ? -6.510 -11.025 6.831 1.00 91.75 137 LEU A O 1
ATOM 1048 N N . ALA A 1 138 ? -4.729 -9.848 6.139 1.00 89.44 138 ALA A N 1
ATOM 1049 C CA . ALA A 1 138 ? -4.797 -8.872 7.220 1.00 89.44 138 ALA A CA 1
ATOM 1050 C C . ALA A 1 138 ? -6.084 -8.025 7.157 1.00 89.44 138 ALA A C 1
ATOM 1052 O O . ALA A 1 138 ? -6.708 -7.773 8.189 1.00 89.44 138 ALA A O 1
ATOM 1053 N N . LEU A 1 139 ? -6.537 -7.639 5.960 1.00 90.00 139 LEU A N 1
ATOM 1054 C CA . LEU A 1 139 ? -7.786 -6.894 5.777 1.00 90.00 139 LEU A CA 1
ATOM 1055 C C . LEU A 1 139 ? -9.021 -7.735 6.134 1.00 90.00 139 LEU A C 1
ATOM 1057 O O . LEU A 1 139 ? -9.922 -7.244 6.818 1.00 90.00 139 LEU A O 1
ATOM 1061 N N . ILE A 1 140 ? -9.041 -9.012 5.740 1.00 89.69 140 ILE A N 1
ATOM 1062 C CA . ILE A 1 140 ? -10.087 -9.964 6.137 1.00 89.69 140 ILE A CA 1
ATOM 1063 C C . ILE A 1 140 ? -10.106 -10.127 7.661 1.00 89.69 140 ILE A C 1
ATOM 1065 O O . ILE A 1 140 ? -11.176 -10.044 8.266 1.00 89.69 140 ILE A O 1
ATOM 1069 N N . ALA A 1 141 ? -8.938 -10.287 8.292 1.00 88.94 141 ALA A N 1
ATOM 1070 C CA . ALA A 1 141 ? -8.828 -10.410 9.743 1.00 88.94 141 ALA A CA 1
ATOM 1071 C C . ALA A 1 141 ? -9.412 -9.186 10.470 1.00 88.94 141 ALA A C 1
ATOM 1073 O O . ALA A 1 141 ? -10.190 -9.353 11.409 1.00 88.94 141 ALA A O 1
ATOM 1074 N N . ILE A 1 142 ? -9.117 -7.966 10.002 1.00 87.25 142 ILE A N 1
ATOM 1075 C CA . ILE A 1 142 ? -9.680 -6.726 10.563 1.00 87.25 142 ILE A CA 1
ATOM 1076 C C . ILE A 1 142 ? -11.212 -6.731 10.475 1.00 87.25 142 ILE A C 1
ATOM 1078 O O . ILE A 1 142 ? -11.886 -6.419 11.457 1.00 87.25 142 ILE A O 1
ATOM 1082 N N . ILE A 1 143 ? -11.782 -7.073 9.315 1.00 87.00 143 ILE A N 1
ATOM 1083 C CA . ILE A 1 143 ? -13.238 -7.036 9.102 1.00 87.00 143 ILE A CA 1
ATOM 1084 C C . ILE A 1 143 ? -13.947 -8.096 9.950 1.00 87.00 143 ILE A C 1
ATOM 1086 O O . ILE A 1 143 ? -14.919 -7.776 10.639 1.00 87.00 143 ILE A O 1
ATOM 1090 N N . LEU A 1 144 ? -13.465 -9.342 9.917 1.00 88.25 144 LEU A N 1
ATOM 1091 C CA . LEU A 1 144 ? -14.074 -10.448 10.654 1.00 88.25 144 LEU A CA 1
ATOM 1092 C C . LEU A 1 144 ? -13.995 -10.212 12.161 1.00 88.25 144 LEU A C 1
ATOM 1094 O O . LEU A 1 144 ? -15.015 -10.324 12.837 1.00 88.25 144 LEU A O 1
ATOM 1098 N N . TYR A 1 145 ? -12.827 -9.815 12.674 1.00 86.94 145 TYR A N 1
ATOM 1099 C CA . TYR A 1 145 ? -12.640 -9.572 14.103 1.00 86.94 145 TYR A CA 1
ATOM 1100 C C . TYR A 1 145 ? -13.479 -8.390 14.599 1.00 86.94 145 TYR A C 1
ATOM 1102 O O . TYR A 1 145 ? -14.133 -8.475 15.636 1.00 86.94 145 TYR A O 1
ATOM 1110 N N . ASN A 1 146 ? -13.541 -7.295 13.833 1.00 83.38 146 ASN A N 1
ATOM 1111 C CA . ASN A 1 146 ? -14.399 -6.167 14.192 1.00 83.38 146 ASN A CA 1
ATOM 1112 C C . ASN A 1 146 ? -15.876 -6.572 14.234 1.00 83.38 146 ASN A C 1
ATOM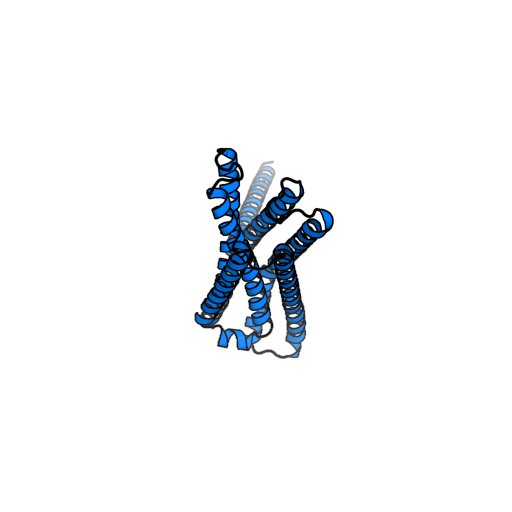 1114 O O . ASN A 1 146 ? -16.589 -6.156 15.144 1.00 83.38 146 ASN A O 1
ATOM 1118 N N . LYS A 1 147 ? -16.342 -7.401 13.291 1.00 84.56 147 LYS A N 1
ATOM 1119 C CA . LYS A 1 147 ? -17.733 -7.869 13.268 1.00 84.56 147 LYS A CA 1
ATOM 1120 C C . LYS A 1 147 ? -18.050 -8.775 14.460 1.00 84.56 147 LYS A C 1
ATOM 1122 O O . LYS A 1 147 ? -19.062 -8.552 15.121 1.00 84.56 147 LYS A O 1
ATOM 1127 N N . THR A 1 148 ? -17.198 -9.759 14.750 1.00 84.62 148 THR A N 1
ATOM 1128 C CA . THR A 1 148 ? -17.427 -10.718 15.843 1.00 84.62 148 THR A CA 1
ATOM 1129 C C . THR A 1 148 ? -17.412 -10.034 17.205 1.00 84.62 148 THR A C 1
ATOM 1131 O O . THR A 1 148 ? -18.321 -10.235 18.008 1.00 84.62 148 THR A O 1
ATOM 1134 N N . VAL A 1 149 ? -16.431 -9.164 17.454 1.00 81.06 149 VAL A N 1
ATOM 1135 C CA . VAL A 1 149 ? -16.318 -8.455 18.734 1.00 81.06 149 VAL A CA 1
ATOM 1136 C C . VAL A 1 149 ? -17.424 -7.415 18.902 1.00 81.06 149 VAL A C 1
ATOM 1138 O O . VAL A 1 149 ? -17.931 -7.232 20.009 1.00 81.06 149 VAL A O 1
ATOM 1141 N N . TYR A 1 150 ? -17.851 -6.762 17.818 1.00 80.44 150 TYR A N 1
ATOM 1142 C CA . TYR A 1 150 ? -18.980 -5.836 17.869 1.00 80.44 150 TYR A CA 1
ATOM 1143 C C . TYR A 1 150 ? -20.290 -6.546 18.230 1.00 80.44 150 TYR A C 1
ATOM 1145 O O . TYR A 1 150 ? -21.047 -6.033 19.050 1.00 80.44 150 TYR A O 1
ATOM 1153 N N . GLN A 1 151 ? -20.537 -7.737 17.678 1.00 82.69 151 GLN A N 1
ATOM 1154 C CA . GLN A 1 151 ? -21.713 -8.546 18.016 1.00 82.69 151 GLN A CA 1
ATOM 1155 C C . GLN A 1 151 ? -21.663 -9.044 19.468 1.00 82.69 151 GLN A C 1
ATOM 1157 O O . GLN A 1 151 ? -22.635 -8.892 20.199 1.00 82.69 151 GLN A O 1
ATOM 1162 N N . ALA A 1 152 ? -20.504 -9.522 19.927 1.00 80.81 152 ALA A N 1
ATOM 1163 C CA . ALA A 1 152 ? -20.314 -10.008 21.296 1.00 80.81 152 ALA A CA 1
ATOM 1164 C C . ALA A 1 152 ? -20.298 -8.893 22.368 1.00 80.81 152 ALA A C 1
ATOM 1166 O O . ALA A 1 152 ? -20.224 -9.172 23.567 1.00 80.81 152 ALA A O 1
ATOM 1167 N N . ARG A 1 153 ? -20.341 -7.611 21.974 1.00 73.06 153 ARG A N 1
ATOM 1168 C CA . ARG A 1 153 ? -20.226 -6.445 22.874 1.00 73.06 153 ARG A CA 1
ATOM 1169 C C . ARG A 1 153 ? -21.317 -6.397 23.944 1.00 73.06 153 ARG A C 1
ATOM 1171 O O . ARG A 1 153 ? -21.051 -5.928 25.061 1.00 73.06 153 ARG A O 1
ATOM 1178 N N . HIS A 1 154 ? -22.534 -6.797 23.581 1.00 71.38 154 HIS A N 1
ATOM 1179 C CA . HIS A 1 154 ? -23.677 -6.775 24.489 1.00 71.38 154 HIS A CA 1
ATOM 1180 C C . HIS A 1 154 ? -23.633 -7.943 25.474 1.00 71.38 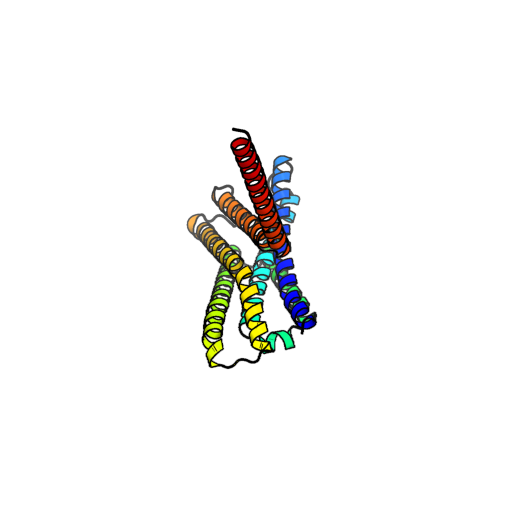154 HIS A C 1
ATOM 1182 O O . HIS A 1 154 ? -23.865 -7.721 26.660 1.00 71.38 154 HIS A O 1
ATOM 1188 N N . ASP A 1 155 ? -23.185 -9.112 25.021 1.00 75.50 155 ASP A N 1
ATOM 1189 C CA . ASP A 1 155 ? -23.163 -10.332 25.833 1.00 75.50 155 ASP A CA 1
ATOM 1190 C C . ASP A 1 155 ? -21.998 -10.365 26.832 1.00 75.50 155 ASP A C 1
ATOM 1192 O O . ASP A 1 155 ? -22.116 -10.888 27.934 1.00 75.50 155 ASP A O 1
ATOM 1196 N N . THR A 1 156 ? -20.856 -9.768 26.482 1.00 72.88 156 THR A N 1
ATOM 1197 C CA . THR A 1 156 ? -19.602 -9.929 27.246 1.00 72.88 156 THR A CA 1
ATOM 1198 C C . THR A 1 156 ? -19.379 -8.905 28.365 1.00 72.88 156 THR A C 1
ATOM 1200 O O . THR A 1 156 ? -18.311 -8.912 28.973 1.00 72.88 156 THR A O 1
ATOM 1203 N N . MET A 1 157 ? -20.331 -7.993 28.629 1.00 71.56 157 MET A N 1
ATOM 1204 C CA . MET A 1 157 ? -20.195 -6.897 29.615 1.00 71.56 157 MET A CA 1
ATOM 1205 C C . MET A 1 157 ? -18.787 -6.258 29.638 1.00 71.56 157 MET A C 1
ATOM 1207 O O . MET A 1 157 ? -18.192 -6.037 30.692 1.00 71.56 157 MET A O 1
ATOM 1211 N N . MET A 1 158 ? -18.222 -5.976 28.455 1.00 75.44 158 MET A N 1
ATOM 1212 C CA . MET A 1 158 ? -16.849 -5.474 28.348 1.00 75.44 158 MET A CA 1
ATOM 1213 C C . MET A 1 158 ? -16.586 -4.242 29.225 1.00 75.44 158 MET A C 1
ATOM 1215 O O . MET A 1 158 ? -17.373 -3.291 29.246 1.00 75.44 158 MET A O 1
ATOM 1219 N N . GLN A 1 159 ? -15.408 -4.221 29.856 1.00 77.00 159 GLN A N 1
ATOM 1220 C CA . GLN A 1 159 ? -14.903 -3.060 30.589 1.00 77.00 159 GLN A CA 1
ATOM 1221 C C . GLN A 1 159 ? -14.919 -1.797 29.712 1.00 77.00 159 GLN A C 1
ATOM 1223 O O . GLN A 1 159 ? -14.544 -1.837 28.536 1.00 77.00 159 GLN A O 1
ATOM 1228 N N . LEU A 1 160 ? -15.287 -0.658 30.312 1.00 76.75 160 LEU A N 1
ATOM 1229 C CA . LEU A 1 160 ? -15.390 0.650 29.645 1.00 76.75 160 LEU A CA 1
ATOM 1230 C C . LEU A 1 160 ? -14.150 0.987 28.806 1.00 76.75 160 LEU A C 1
ATOM 1232 O O . LEU A 1 160 ? -14.286 1.404 27.661 1.00 76.75 160 LEU A O 1
ATOM 1236 N N . ARG A 1 161 ? -12.942 0.733 29.329 1.00 72.56 161 ARG A N 1
ATOM 1237 C CA . ARG A 1 161 ? -11.681 0.980 28.610 1.00 72.56 161 ARG A CA 1
ATOM 1238 C C . ARG A 1 161 ? -11.601 0.226 27.279 1.00 72.56 161 ARG A C 1
ATOM 1240 O O . ARG A 1 161 ? -11.299 0.836 26.259 1.00 72.56 161 ARG A O 1
ATOM 1247 N N . ASN A 1 162 ? -11.900 -1.072 27.284 1.00 72.69 162 ASN A N 1
ATOM 1248 C CA . ASN A 1 162 ? -11.821 -1.906 26.083 1.00 72.69 162 ASN A CA 1
ATOM 1249 C C . ASN A 1 162 ? -12.927 -1.535 25.081 1.00 72.69 162 ASN A C 1
ATOM 1251 O O . ASN A 1 162 ? -12.694 -1.568 23.877 1.00 72.69 162 ASN A O 1
ATOM 1255 N N . ARG A 1 163 ? -14.106 -1.116 25.569 1.00 75.50 163 ARG A N 1
ATOM 1256 C CA . ARG A 1 163 ? -15.188 -0.590 24.718 1.00 75.50 163 ARG A CA 1
ATOM 1257 C C . ARG A 1 163 ? -14.773 0.690 23.992 1.00 75.50 163 ARG A C 1
ATOM 1259 O O . ARG A 1 163 ? -14.938 0.767 22.781 1.00 75.50 163 ARG A O 1
ATOM 1266 N N . TYR A 1 164 ? -14.192 1.655 24.707 1.00 75.94 164 TYR A N 1
ATOM 1267 C CA . TYR A 1 164 ? -13.685 2.887 24.092 1.00 75.94 164 TYR A CA 1
ATOM 1268 C C . TYR A 1 164 ? -12.596 2.607 23.047 1.00 75.94 164 TYR A C 1
ATOM 1270 O O . TYR A 1 164 ? -12.613 3.207 21.976 1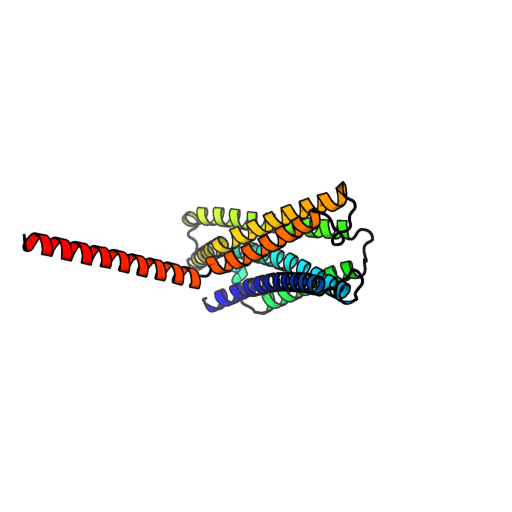.00 75.94 164 TYR A O 1
ATOM 1278 N N . GLN A 1 165 ? -11.678 1.677 23.327 1.00 72.06 165 GLN A N 1
ATOM 1279 C CA . GLN A 1 165 ? -10.624 1.283 22.383 1.00 72.06 165 GLN A CA 1
ATOM 1280 C C . GLN A 1 165 ? -11.183 0.606 21.128 1.00 72.06 165 GLN A C 1
ATOM 1282 O O . GLN A 1 165 ? -10.753 0.916 20.020 1.00 72.06 165 GLN A O 1
ATOM 1287 N N . LEU A 1 166 ? -12.156 -0.292 21.286 1.00 77.25 166 LEU A N 1
ATOM 1288 C CA . LEU A 1 166 ? -12.825 -0.936 20.160 1.00 77.25 166 LEU A CA 1
ATOM 1289 C C . LEU A 1 166 ? -13.542 0.095 19.276 1.00 77.25 166 LEU A C 1
ATOM 1291 O O . LEU A 1 166 ? -13.385 0.065 18.059 1.00 77.25 166 LEU A O 1
ATOM 1295 N N . ASP A 1 167 ? -14.277 1.036 19.877 1.00 77.38 167 ASP A N 1
ATOM 1296 C CA . ASP A 1 167 ? -14.980 2.090 19.135 1.00 77.38 167 ASP A CA 1
ATOM 1297 C C . ASP A 1 167 ? -13.996 3.021 18.391 1.00 77.38 167 ASP A C 1
ATOM 1299 O O . ASP A 1 167 ? -14.255 3.428 17.255 1.00 77.38 167 ASP A O 1
ATOM 1303 N N . GLU A 1 168 ? -12.835 3.328 18.981 1.00 74.88 168 GLU A N 1
ATOM 1304 C CA . GLU A 1 168 ? -11.759 4.070 18.308 1.00 74.88 168 GLU A CA 1
ATOM 1305 C C . GLU A 1 168 ? -11.155 3.279 17.139 1.00 74.88 168 GLU A C 1
ATOM 1307 O O . GLU A 1 168 ? -11.026 3.812 16.035 1.00 74.88 168 GLU A O 1
ATOM 1312 N N . ASN A 1 169 ? -10.851 1.995 17.339 1.00 75.06 169 ASN A N 1
ATOM 1313 C CA . ASN A 1 169 ? -10.292 1.130 16.303 1.00 75.06 169 ASN A CA 1
ATOM 1314 C C . ASN A 1 169 ? -11.262 0.921 15.136 1.00 75.06 169 ASN A C 1
ATOM 1316 O O . ASN A 1 169 ? -10.834 0.957 13.982 1.00 75.06 169 ASN A O 1
ATOM 1320 N N . ILE A 1 170 ? -12.562 0.760 15.401 1.00 76.44 170 ILE A N 1
ATOM 1321 C CA . ILE A 1 170 ? -13.599 0.661 14.362 1.00 76.44 170 ILE A CA 1
ATOM 1322 C C . ILE A 1 170 ? -13.682 1.971 13.574 1.00 76.44 170 ILE A C 1
ATOM 1324 O O . ILE A 1 170 ? -13.726 1.953 12.341 1.00 76.44 170 ILE A O 1
ATOM 1328 N N . ARG A 1 171 ? -13.651 3.119 14.258 1.00 75.88 171 ARG A N 1
ATOM 1329 C CA . ARG A 1 171 ? -13.645 4.438 13.612 1.00 75.88 171 ARG A CA 1
ATOM 1330 C C . ARG A 1 171 ? -12.401 4.642 12.744 1.00 75.88 171 ARG A C 1
ATOM 1332 O O . ARG A 1 171 ? -12.546 5.029 11.588 1.00 75.88 171 ARG A O 1
ATOM 1339 N N . GLY A 1 172 ? -11.208 4.325 13.246 1.00 72.25 172 GLY A N 1
ATOM 1340 C CA . GLY A 1 172 ? -9.964 4.382 12.472 1.00 72.25 172 GLY A CA 1
ATOM 1341 C C . GLY A 1 172 ? -9.971 3.424 11.275 1.00 72.25 172 GLY A C 1
ATOM 1342 O O . GLY A 1 172 ? -9.617 3.805 10.157 1.00 72.25 172 GLY A O 1
ATOM 1343 N N . SER A 1 173 ? -10.465 2.201 11.477 1.00 74.31 173 SER A N 1
ATOM 1344 C CA . SER A 1 173 ? -10.584 1.183 10.428 1.00 74.31 173 SER A CA 1
ATOM 1345 C C . SER A 1 173 ? -11.566 1.595 9.334 1.00 74.31 173 SER A C 1
ATOM 1347 O O . SER A 1 173 ? -11.299 1.363 8.160 1.00 74.31 173 SER A O 1
ATOM 1349 N N . ARG A 1 174 ? -12.663 2.287 9.665 1.00 77.31 174 ARG A N 1
ATOM 1350 C CA . ARG A 1 174 ? -13.620 2.802 8.670 1.00 77.31 174 ARG A CA 1
ATOM 1351 C C . ARG A 1 174 ? -12.963 3.749 7.659 1.00 77.31 174 ARG A C 1
ATOM 1353 O O . ARG A 1 174 ? -13.369 3.788 6.492 1.00 77.31 174 ARG A O 1
ATOM 1360 N N . TYR A 1 175 ? -11.943 4.492 8.089 1.00 75.50 175 TYR A N 1
ATOM 1361 C CA . TYR A 1 175 ? -11.173 5.357 7.201 1.00 75.50 175 TYR A CA 1
ATOM 1362 C C . TYR A 1 175 ? -10.162 4.582 6.362 1.00 75.50 175 TYR A C 1
ATOM 1364 O O . TYR A 1 175 ? -10.074 4.839 5.162 1.00 75.50 175 TYR A O 1
ATOM 1372 N N . LEU A 1 176 ? -9.464 3.623 6.975 1.00 77.56 176 LEU A N 1
ATOM 1373 C CA . LEU A 1 176 ? -8.354 2.896 6.365 1.00 77.56 176 LEU A CA 1
ATOM 1374 C C . LEU A 1 176 ? -8.785 1.748 5.439 1.00 77.56 176 LEU A C 1
ATOM 1376 O O . LEU A 1 176 ? -8.183 1.587 4.383 1.00 77.56 176 LEU A O 1
ATOM 1380 N N . ILE A 1 177 ? -9.822 0.978 5.794 1.00 83.50 177 ILE A N 1
ATOM 1381 C CA . ILE A 1 177 ? -10.288 -0.205 5.044 1.00 83.50 177 ILE A CA 1
ATOM 1382 C C . ILE A 1 177 ? -10.481 0.075 3.548 1.00 83.50 177 ILE A C 1
ATOM 1384 O O . ILE A 1 177 ? -9.935 -0.681 2.756 1.00 83.50 177 ILE A O 1
ATOM 1388 N N . PRO A 1 178 ? -11.194 1.127 3.103 1.00 83.06 178 PRO A N 1
ATOM 1389 C CA . PRO A 1 178 ? -11.379 1.354 1.669 1.00 83.06 178 PRO A CA 1
ATOM 1390 C C . PRO A 1 178 ? -10.097 1.802 0.961 1.00 83.06 178 PRO A C 1
ATOM 1392 O O . PRO A 1 178 ? -9.941 1.527 -0.222 1.00 83.06 178 PRO A O 1
ATOM 1395 N N . VAL A 1 179 ? -9.161 2.447 1.667 1.00 84.56 179 VAL A N 1
ATOM 1396 C CA . VAL A 1 179 ? -7.848 2.787 1.095 1.00 84.56 179 VAL A CA 1
ATOM 1397 C C . VAL A 1 179 ? -7.000 1.532 0.932 1.00 84.56 179 VAL A C 1
ATOM 1399 O O . VAL A 1 179 ? -6.422 1.314 -0.127 1.00 84.56 179 VAL A O 1
ATOM 1402 N N . ALA A 1 180 ? -6.983 0.678 1.954 1.00 85.31 180 ALA A N 1
ATOM 1403 C CA . ALA A 1 180 ? -6.298 -0.604 1.915 1.00 85.31 180 ALA A CA 1
ATOM 1404 C C . ALA A 1 180 ? -6.921 -1.552 0.874 1.00 85.31 180 ALA A C 1
ATOM 1406 O O . ALA A 1 180 ? -6.190 -2.192 0.130 1.00 85.31 180 ALA A O 1
ATOM 1407 N N . ALA A 1 181 ? -8.251 -1.591 0.756 1.00 88.00 181 ALA A N 1
ATOM 1408 C CA . ALA A 1 181 ? -8.954 -2.378 -0.254 1.00 88.00 181 ALA A CA 1
ATOM 1409 C C . ALA A 1 181 ? -8.631 -1.894 -1.672 1.00 88.00 181 ALA A C 1
ATOM 1411 O O . ALA A 1 181 ? -8.336 -2.714 -2.537 1.00 88.00 181 ALA A O 1
ATOM 1412 N N . ASN A 1 182 ? -8.618 -0.573 -1.898 1.00 89.56 182 ASN A N 1
ATOM 1413 C CA . ASN A 1 182 ? -8.195 -0.015 -3.179 1.00 89.56 182 ASN A CA 1
ATOM 1414 C C . ASN A 1 182 ? -6.745 -0.387 -3.500 1.00 89.56 182 ASN A C 1
ATOM 1416 O O . ASN A 1 182 ? -6.478 -0.838 -4.604 1.00 89.56 182 ASN A O 1
ATOM 1420 N N . ASN A 1 183 ? -5.835 -0.257 -2.529 1.00 87.06 183 ASN A N 1
ATOM 1421 C CA . ASN A 1 183 ? -4.432 -0.631 -2.697 1.00 87.06 183 ASN A CA 1
ATOM 1422 C C . ASN A 1 183 ? -4.280 -2.117 -3.074 1.00 87.06 183 ASN A C 1
ATOM 1424 O O . ASN A 1 183 ? -3.626 -2.438 -4.063 1.00 87.06 183 ASN A O 1
ATOM 1428 N N . VAL A 1 184 ? -4.941 -3.025 -2.347 1.00 89.25 184 VAL A N 1
ATOM 1429 C CA . VAL A 1 184 ? -4.932 -4.466 -2.659 1.00 89.25 184 VAL A CA 1
ATOM 1430 C C . VAL A 1 184 ? -5.450 -4.724 -4.074 1.00 89.25 184 VAL A C 1
ATOM 1432 O O . VAL A 1 184 ? -4.827 -5.481 -4.814 1.00 89.25 184 VAL A O 1
ATOM 1435 N N . LEU A 1 185 ? -6.537 -4.063 -4.482 1.00 90.62 185 LEU A N 1
ATOM 1436 C CA . LEU A 1 185 ? -7.101 -4.206 -5.824 1.00 90.62 185 LEU A CA 1
ATOM 1437 C C . LEU A 1 185 ? -6.141 -3.688 -6.902 1.00 90.62 185 LEU A C 1
ATOM 1439 O O . LEU A 1 185 ? -5.875 -4.395 -7.872 1.00 90.62 185 LEU A O 1
ATOM 1443 N N . THR A 1 186 ? -5.555 -2.502 -6.721 1.00 89.31 186 THR A N 1
ATOM 1444 C CA . THR A 1 186 ? -4.568 -1.959 -7.665 1.00 89.31 186 THR A CA 1
ATOM 1445 C C . THR A 1 186 ? -3.319 -2.828 -7.750 1.00 89.31 186 THR A C 1
ATOM 1447 O O . THR A 1 186 ? -2.796 -3.034 -8.841 1.00 89.31 186 THR A O 1
ATOM 1450 N N . LYS A 1 187 ? -2.857 -3.401 -6.633 1.00 88.12 187 LYS A N 1
ATOM 1451 C CA . LYS A 1 187 ? -1.704 -4.309 -6.626 1.00 88.12 187 LYS A CA 1
ATOM 1452 C C . LYS A 1 187 ? -2.024 -5.661 -7.255 1.00 88.12 187 LYS A C 1
ATOM 1454 O O . LYS A 1 187 ? -1.177 -6.197 -7.957 1.00 88.12 187 LYS A O 1
ATOM 1459 N N . ALA A 1 188 ? -3.238 -6.178 -7.088 1.00 90.06 188 ALA A N 1
ATOM 1460 C CA . ALA A 1 188 ? -3.677 -7.379 -7.791 1.00 90.06 188 ALA A CA 1
ATOM 1461 C C . ALA A 1 188 ? -3.676 -7.165 -9.315 1.00 90.06 188 ALA A C 1
ATOM 1463 O O . ALA A 1 188 ? -3.130 -7.986 -10.046 1.00 90.06 188 ALA A O 1
ATOM 1464 N N . VAL A 1 189 ? -4.197 -6.028 -9.793 1.00 90.69 189 VAL A N 1
ATOM 1465 C CA . VAL A 1 189 ? -4.139 -5.659 -11.220 1.00 90.69 189 VAL A CA 1
ATOM 1466 C C . VAL A 1 189 ? -2.691 -5.496 -11.695 1.00 90.69 189 VAL A C 1
ATOM 1468 O O . VAL A 1 189 ? -2.347 -5.975 -12.771 1.00 90.69 189 VAL A O 1
ATOM 1471 N N . TYR A 1 190 ? -1.824 -4.885 -10.883 1.00 88.25 190 TYR A N 1
ATOM 1472 C CA . TYR A 1 190 ? -0.395 -4.751 -11.186 1.00 88.25 190 TYR A CA 1
ATOM 1473 C C . TYR A 1 190 ? 0.302 -6.110 -11.347 1.00 88.25 190 TYR A C 1
ATOM 1475 O O . TYR A 1 190 ? 1.049 -6.307 -12.299 1.00 88.25 190 TYR A O 1
ATOM 1483 N N . VAL A 1 191 ? 0.025 -7.061 -10.451 1.00 88.69 191 VAL A N 1
ATOM 1484 C CA . VAL A 1 191 ? 0.550 -8.433 -10.532 1.00 88.69 191 VAL A CA 1
ATOM 1485 C C . VAL A 1 191 ? 0.033 -9.152 -11.778 1.00 88.69 191 VAL A C 1
ATOM 1487 O O . VAL A 1 191 ? 0.810 -9.833 -12.437 1.00 88.69 191 VAL A O 1
ATOM 1490 N N . LEU A 1 192 ? -1.244 -8.985 -12.136 1.00 88.19 192 LEU A N 1
ATOM 1491 C CA . LEU A 1 192 ? -1.806 -9.571 -13.359 1.00 88.19 192 LEU A CA 1
ATOM 1492 C C . LEU A 1 192 ? -1.155 -8.999 -14.623 1.00 88.19 192 LEU A C 1
ATOM 1494 O O . LEU A 1 192 ? -0.825 -9.758 -15.528 1.00 88.19 192 LEU A O 1
ATOM 1498 N N . LEU A 1 193 ? -0.929 -7.683 -14.668 1.00 86.44 193 LEU A N 1
ATOM 1499 C CA . LEU A 1 193 ? -0.187 -7.034 -15.752 1.00 86.44 193 LEU A CA 1
ATOM 1500 C C . LEU A 1 193 ? 1.250 -7.563 -15.837 1.00 86.44 193 LEU A C 1
ATOM 1502 O O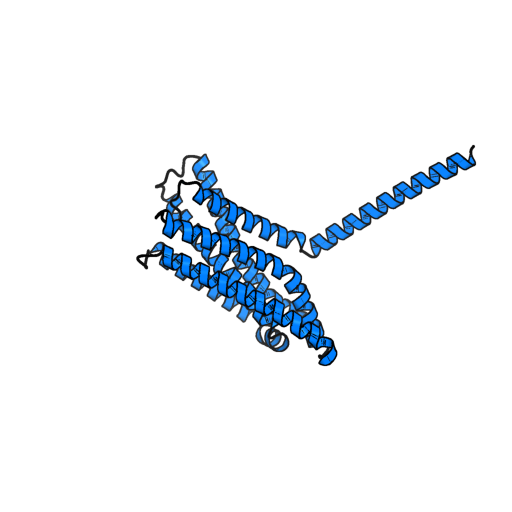 . LEU A 1 193 ? 1.734 -7.830 -16.932 1.00 86.44 193 LEU A O 1
ATOM 1506 N N . MET A 1 194 ? 1.909 -7.764 -14.693 1.00 83.31 194 MET A N 1
ATOM 1507 C CA . MET A 1 194 ? 3.270 -8.302 -14.634 1.00 83.31 194 MET A CA 1
ATOM 1508 C C . MET A 1 194 ? 3.332 -9.750 -15.112 1.00 83.31 194 MET A C 1
ATOM 1510 O O . MET A 1 194 ? 4.185 -10.086 -15.927 1.00 83.31 194 MET A O 1
ATOM 1514 N N . ALA A 1 195 ? 2.392 -10.587 -14.676 1.00 85.00 195 ALA A N 1
ATOM 1515 C CA . ALA A 1 195 ? 2.257 -11.948 -15.175 1.00 85.00 195 ALA A CA 1
ATOM 1516 C C . ALA A 1 195 ? 2.003 -11.951 -16.690 1.00 85.00 195 ALA A C 1
ATOM 1518 O O . ALA A 1 195 ? 2.640 -12.710 -17.413 1.00 85.00 195 ALA A O 1
ATOM 1519 N N . TYR A 1 196 ? 1.136 -11.063 -17.186 1.00 84.44 196 TYR A N 1
ATOM 1520 C CA . TYR A 1 196 ? 0.907 -10.923 -18.622 1.00 84.44 196 TYR A CA 1
ATOM 1521 C C . TYR A 1 196 ? 2.201 -10.558 -19.371 1.00 84.44 196 TYR A C 1
ATOM 1523 O O . TYR A 1 196 ? 2.546 -11.211 -20.351 1.00 84.44 196 TYR A O 1
ATOM 1531 N N . SER A 1 197 ? 2.952 -9.582 -18.853 1.00 80.81 197 SER A N 1
ATOM 1532 C CA . SER A 1 197 ? 4.230 -9.126 -19.415 1.00 80.81 197 SER A CA 1
ATOM 1533 C C . SER A 1 197 ? 5.251 -10.258 -19.555 1.00 80.81 197 SER A C 1
ATOM 1535 O O . SER A 1 197 ? 5.873 -10.403 -20.607 1.00 80.81 197 SER A O 1
ATOM 1537 N N . ILE A 1 198 ? 5.402 -11.055 -18.492 1.00 79.75 198 ILE A N 1
ATOM 1538 C CA . ILE A 1 198 ? 6.409 -12.116 -18.389 1.00 79.75 198 ILE A CA 1
ATOM 1539 C C . ILE A 1 198 ? 6.020 -13.332 -19.235 1.00 79.75 198 ILE A C 1
ATOM 1541 O O . ILE A 1 198 ? 6.871 -13.876 -19.920 1.00 79.75 198 ILE A O 1
ATOM 1545 N N . TYR A 1 199 ? 4.757 -13.768 -19.198 1.00 81.50 199 TYR A N 1
ATOM 1546 C CA . TYR A 1 199 ? 4.351 -15.022 -19.847 1.00 81.50 199 TYR A CA 1
ATOM 1547 C C . TYR A 1 199 ? 3.939 -14.874 -21.317 1.00 81.50 199 TYR A C 1
ATOM 1549 O O . TYR A 1 199 ? 4.001 -15.860 -22.046 1.00 81.50 199 TYR A O 1
ATOM 1557 N N . PHE A 1 200 ? 3.469 -13.696 -21.751 1.00 78.38 200 PHE A N 1
ATOM 1558 C CA . PHE A 1 200 ? 2.928 -13.517 -23.108 1.00 78.38 200 PHE A CA 1
ATOM 1559 C C . PHE A 1 200 ? 3.792 -12.654 -24.026 1.00 78.38 200 PHE A C 1
ATOM 1561 O O . PHE A 1 200 ? 3.651 -12.766 -25.242 1.00 78.38 200 PHE A O 1
ATOM 1568 N N . THR A 1 201 ? 4.642 -11.781 -23.483 1.00 70.00 201 THR A N 1
ATOM 1569 C CA . THR A 1 201 ? 5.400 -10.813 -24.293 1.00 70.00 201 THR A CA 1
ATOM 1570 C C . THR A 1 201 ? 6.919 -10.947 -24.193 1.00 70.00 201 THR A C 1
ATOM 1572 O O . THR A 1 201 ? 7.591 -10.397 -25.055 1.00 70.00 201 THR A O 1
ATOM 1575 N N . ASP A 1 202 ? 7.471 -11.675 -23.212 1.00 64.81 202 ASP A N 1
ATOM 1576 C CA . ASP A 1 202 ? 8.926 -11.810 -22.971 1.00 64.81 202 ASP A CA 1
ATOM 1577 C C . ASP A 1 202 ? 9.679 -10.461 -22.869 1.00 64.81 202 ASP A C 1
ATOM 1579 O O . ASP A 1 202 ? 10.895 -10.387 -23.059 1.00 64.81 202 ASP A O 1
ATOM 1583 N N . ILE A 1 203 ? 8.972 -9.363 -22.564 1.00 63.78 203 ILE A N 1
ATOM 1584 C CA . ILE A 1 203 ? 9.577 -8.031 -22.447 1.00 63.78 203 ILE A CA 1
ATOM 1585 C C . ILE A 1 203 ? 9.982 -7.796 -20.986 1.00 63.78 203 ILE A C 1
ATOM 1587 O O . ILE A 1 203 ? 9.131 -7.907 -20.095 1.00 63.78 203 ILE A O 1
ATOM 1591 N N . PRO A 1 204 ? 11.260 -7.456 -20.715 1.00 59.16 204 PRO A N 1
ATOM 1592 C CA . PRO A 1 204 ? 11.731 -7.199 -19.362 1.00 59.16 204 PRO A CA 1
ATOM 1593 C C . PRO A 1 204 ? 11.070 -5.954 -18.761 1.00 59.16 204 PRO A C 1
ATOM 1595 O O . PRO A 1 204 ? 10.850 -4.934 -19.427 1.00 59.16 204 PRO A O 1
ATOM 1598 N N . ILE A 1 205 ? 10.799 -6.027 -17.457 1.00 61.03 205 ILE A N 1
ATOM 1599 C CA . ILE A 1 205 ? 10.089 -4.989 -16.705 1.00 61.03 205 ILE A CA 1
ATOM 1600 C C . ILE A 1 205 ? 10.851 -3.655 -16.813 1.00 61.03 205 ILE A C 1
ATOM 1602 O O . ILE A 1 205 ? 11.972 -3.515 -16.327 1.00 61.03 205 ILE A O 1
ATOM 1606 N N . GLY A 1 206 ? 10.221 -2.643 -17.420 1.00 53.69 206 GLY A N 1
ATOM 1607 C CA . GLY A 1 206 ? 10.757 -1.276 -17.501 1.00 53.69 206 GLY A CA 1
ATOM 1608 C C . GLY A 1 206 ? 11.484 -0.906 -18.800 1.00 53.69 206 GLY A C 1
ATOM 1609 O O . GLY A 1 206 ? 12.023 0.198 -18.883 1.00 53.69 206 GLY A O 1
ATOM 1610 N N . HIS A 1 207 ? 11.495 -1.771 -19.819 1.00 53.78 207 HIS A N 1
ATOM 1611 C CA . HIS A 1 207 ? 12.005 -1.447 -21.167 1.00 53.78 207 HIS A CA 1
ATOM 1612 C C . HIS A 1 207 ? 10.918 -1.419 -22.252 1.00 53.78 207 HIS A C 1
ATOM 1614 O O . HIS A 1 207 ? 11.210 -1.234 -23.432 1.00 53.78 207 HIS A O 1
ATOM 1620 N N . ASP A 1 208 ? 9.656 -1.541 -21.848 1.00 51.88 208 ASP A N 1
ATOM 1621 C CA . ASP A 1 208 ? 8.517 -1.580 -22.753 1.00 51.88 208 ASP A CA 1
ATOM 1622 C C . ASP A 1 208 ? 8.238 -0.230 -23.429 1.00 51.88 208 ASP A C 1
ATOM 1624 O O . ASP A 1 208 ? 7.901 0.759 -22.776 1.00 51.88 208 ASP A O 1
ATOM 1628 N N . THR A 1 209 ? 8.309 -0.202 -24.760 1.00 54.84 209 THR A N 1
ATOM 1629 C CA . THR A 1 209 ? 7.854 0.914 -25.613 1.00 54.84 209 THR A CA 1
ATOM 1630 C C . THR A 1 209 ? 6.392 0.759 -26.057 1.00 54.84 209 THR A C 1
ATOM 1632 O O . THR A 1 209 ? 5.874 1.586 -26.806 1.00 54.84 209 THR A O 1
ATOM 1635 N N . THR A 1 210 ? 5.711 -0.294 -25.598 1.00 59.22 210 THR A N 1
ATOM 1636 C CA . THR A 1 210 ? 4.368 -0.702 -26.033 1.00 59.22 210 THR A CA 1
ATOM 1637 C C . THR A 1 210 ? 3.245 -0.115 -25.159 1.00 59.22 210 THR A C 1
ATOM 1639 O O . THR A 1 210 ? 3.488 0.506 -24.120 1.00 59.22 210 THR A O 1
ATOM 1642 N N . HIS A 1 211 ? 1.982 -0.360 -25.544 1.00 67.12 211 HIS A N 1
ATOM 1643 C CA . HIS A 1 211 ? 0.768 0.010 -24.793 1.00 67.12 211 HIS A CA 1
ATOM 1644 C C . HIS A 1 211 ? 0.756 -0.466 -23.325 1.00 67.12 211 HIS A C 1
ATOM 1646 O O . HIS A 1 211 ? 0.057 0.123 -22.497 1.00 67.12 211 HIS A O 1
ATOM 1652 N N . LEU A 1 212 ? 1.533 -1.499 -22.984 1.00 70.69 212 LEU A N 1
ATOM 1653 C CA . LEU A 1 212 ? 1.605 -2.056 -21.633 1.00 70.69 212 LEU A CA 1
ATOM 1654 C C . LEU A 1 212 ? 2.286 -1.093 -20.647 1.00 70.69 212 LEU A C 1
ATOM 1656 O O . LEU A 1 212 ? 1.831 -0.943 -19.512 1.00 70.69 212 LEU A O 1
ATOM 1660 N N . SER A 1 213 ? 3.309 -0.361 -21.102 1.00 72.00 213 SER A N 1
ATOM 1661 C CA . SER A 1 213 ? 3.975 0.675 -20.300 1.00 72.00 213 SER A CA 1
ATOM 1662 C C . SER A 1 213 ? 2.989 1.757 -19.851 1.00 72.00 213 SER A C 1
ATOM 1664 O O . SER A 1 213 ? 2.945 2.098 -18.670 1.00 72.00 213 SER A O 1
ATOM 1666 N N . HIS A 1 214 ? 2.117 2.213 -20.760 1.00 75.94 214 HIS A N 1
ATOM 1667 C CA . HIS A 1 214 ? 1.057 3.181 -20.477 1.00 75.94 214 HIS A CA 1
ATOM 1668 C C . HIS A 1 214 ? 0.022 2.657 -19.474 1.00 75.94 214 HIS A C 1
ATOM 1670 O O . HIS A 1 214 ? -0.491 3.438 -18.671 1.00 75.94 214 HIS A O 1
ATOM 1676 N N . ALA A 1 215 ? -0.269 1.353 -19.478 1.00 81.38 215 ALA A N 1
ATOM 1677 C CA . ALA A 1 215 ? -1.190 0.741 -18.523 1.00 81.38 215 ALA A CA 1
ATOM 1678 C C . ALA A 1 215 ? -0.630 0.762 -17.090 1.00 81.38 215 ALA A C 1
ATOM 1680 O O . ALA A 1 215 ? -1.331 1.187 -16.167 1.00 81.38 215 ALA A O 1
ATOM 1681 N N . TYR A 1 216 ? 0.643 0.393 -16.898 1.00 78.81 216 TYR A N 1
ATOM 1682 C CA . TYR A 1 216 ? 1.322 0.532 -15.600 1.00 78.81 216 TYR A CA 1
ATOM 1683 C C . TYR A 1 216 ? 1.325 1.978 -15.122 1.00 78.81 216 TYR A C 1
ATOM 1685 O O . TYR A 1 216 ? 1.012 2.295 -13.975 1.00 78.81 216 TYR A O 1
ATOM 1693 N N . ASP A 1 217 ? 1.646 2.865 -16.046 1.00 78.50 217 ASP A N 1
ATOM 1694 C CA . ASP A 1 217 ? 1.724 4.291 -15.839 1.00 78.50 217 ASP A CA 1
ATOM 1695 C C . ASP A 1 217 ? 0.386 4.900 -15.389 1.00 78.50 217 ASP A C 1
ATOM 1697 O O . ASP A 1 217 ? 0.351 5.719 -14.461 1.00 78.50 217 ASP A O 1
ATOM 1701 N N . LEU A 1 218 ? -0.718 4.489 -16.006 1.00 84.06 218 LEU A N 1
ATOM 1702 C CA . LEU A 1 218 ? -2.065 4.901 -15.626 1.00 84.06 218 LEU A CA 1
ATOM 1703 C C . LEU A 1 218 ? -2.456 4.331 -14.256 1.00 84.06 218 LEU A C 1
ATOM 1705 O O . LEU A 1 218 ? -2.988 5.060 -13.418 1.00 84.06 218 LEU A O 1
ATOM 1709 N N . LEU A 1 219 ? -2.138 3.060 -13.998 1.00 86.38 219 LEU A N 1
ATOM 1710 C CA . LEU A 1 219 ? -2.430 2.394 -12.730 1.00 86.38 219 LEU A CA 1
ATOM 1711 C C . LEU A 1 219 ? -1.718 3.078 -11.552 1.00 86.38 219 LEU A C 1
ATOM 1713 O O . LEU A 1 219 ? -2.349 3.380 -10.538 1.00 86.38 219 LEU A O 1
ATOM 1717 N N . PHE A 1 220 ? -0.432 3.406 -11.703 1.00 81.06 220 PHE A N 1
ATOM 1718 C CA . PHE A 1 220 ? 0.319 4.137 -10.679 1.00 81.06 220 PHE A CA 1
ATOM 1719 C C . PHE A 1 220 ? -0.198 5.566 -10.477 1.00 81.06 220 PHE A C 1
ATOM 1721 O O . PHE A 1 220 ? -0.232 6.055 -9.345 1.00 81.06 220 PHE A O 1
ATOM 1728 N N . ALA A 1 221 ? -0.607 6.253 -11.549 1.00 83.19 221 ALA A N 1
ATOM 1729 C CA . ALA A 1 221 ? -1.203 7.584 -11.442 1.00 83.19 221 ALA A CA 1
ATOM 1730 C C . ALA A 1 221 ? -2.543 7.539 -10.690 1.00 83.19 221 ALA A C 1
ATOM 1732 O O . ALA A 1 221 ? -2.771 8.345 -9.786 1.00 83.19 221 ALA A O 1
ATOM 1733 N N . TYR A 1 222 ? -3.390 6.558 -11.005 1.00 88.06 222 TYR A N 1
ATOM 1734 C CA . TYR A 1 222 ? -4.643 6.309 -10.300 1.00 88.06 222 TYR A CA 1
ATOM 1735 C C . TYR A 1 222 ? -4.413 6.043 -8.808 1.00 88.06 222 TYR A C 1
ATOM 1737 O O . TYR A 1 222 ? -5.020 6.707 -7.967 1.00 88.06 222 TYR A O 1
ATOM 1745 N N . GLU A 1 223 ? -3.496 5.130 -8.468 1.00 84.12 223 GLU A N 1
ATOM 1746 C CA . GLU A 1 223 ? -3.182 4.765 -7.081 1.00 84.12 223 GLU A CA 1
ATOM 1747 C C . GLU A 1 223 ? -2.729 5.992 -6.264 1.00 84.12 223 GLU A C 1
ATOM 1749 O O . GLU A 1 223 ? -3.187 6.210 -5.139 1.00 84.12 223 GLU A O 1
ATOM 1754 N N . ARG A 1 224 ? -1.896 6.857 -6.860 1.00 81.69 224 ARG A N 1
ATOM 1755 C CA . ARG A 1 224 ? -1.429 8.124 -6.267 1.00 81.69 224 ARG A CA 1
ATOM 1756 C C . ARG A 1 224 ? -2.555 9.112 -6.007 1.00 81.69 224 ARG A C 1
ATOM 1758 O O . ARG A 1 224 ? -2.677 9.625 -4.894 1.00 81.69 224 ARG A O 1
ATOM 1765 N N . ILE A 1 225 ? -3.366 9.384 -7.026 1.00 83.56 225 ILE A N 1
ATOM 1766 C CA . ILE A 1 225 ? -4.466 10.348 -6.935 1.00 83.56 225 ILE A CA 1
ATOM 1767 C C . ILE A 1 225 ? -5.487 9.862 -5.907 1.00 83.56 225 ILE A C 1
ATOM 1769 O O . ILE A 1 225 ? -5.896 10.632 -5.037 1.00 83.56 225 ILE A O 1
ATOM 1773 N N . PHE A 1 226 ? -5.845 8.577 -5.949 1.00 85.19 226 PHE A N 1
ATOM 1774 C CA . PHE A 1 226 ? -6.777 7.988 -4.997 1.00 85.19 226 PHE A CA 1
ATOM 1775 C C . PHE A 1 226 ? -6.259 8.096 -3.563 1.00 85.19 226 PHE A C 1
ATOM 1777 O O . PHE A 1 226 ? -7.013 8.480 -2.673 1.00 85.19 226 PHE A O 1
ATOM 1784 N N . PHE A 1 227 ? -4.975 7.811 -3.328 1.00 79.00 227 PHE A N 1
ATOM 1785 C CA . PHE A 1 227 ? -4.381 7.916 -1.998 1.00 79.00 227 PHE A CA 1
ATOM 1786 C C . PHE A 1 227 ? -4.465 9.342 -1.435 1.00 79.00 227 PHE A C 1
ATOM 1788 O O . PHE A 1 227 ? -4.932 9.537 -0.311 1.00 79.00 227 PHE A O 1
ATOM 1795 N N . VAL A 1 228 ? -4.083 10.349 -2.228 1.00 78.38 228 VAL A N 1
ATOM 1796 C CA . VAL A 1 228 ? -4.141 11.759 -1.811 1.00 78.38 228 VAL A CA 1
ATOM 1797 C C . VAL A 1 228 ? -5.585 12.205 -1.579 1.00 78.38 228 VAL A C 1
ATOM 1799 O O . VAL A 1 228 ? -5.887 12.796 -0.540 1.00 78.38 228 VAL A O 1
ATOM 1802 N N . LEU A 1 229 ? -6.501 11.890 -2.498 1.00 80.50 229 LEU A N 1
ATOM 1803 C CA . LEU A 1 229 ? -7.920 12.219 -2.351 1.00 80.50 229 LEU A CA 1
ATOM 1804 C C . LEU A 1 229 ? -8.535 11.543 -1.125 1.00 80.50 229 LEU A C 1
ATOM 1806 O O . LEU A 1 229 ? -9.249 12.195 -0.365 1.00 80.50 229 LEU A O 1
ATOM 1810 N N . ALA A 1 230 ? -8.229 10.269 -0.887 1.00 78.25 230 ALA A N 1
ATOM 1811 C CA . ALA A 1 230 ? -8.746 9.535 0.256 1.00 78.25 230 ALA A CA 1
ATOM 1812 C C . ALA A 1 230 ? -8.268 10.136 1.584 1.00 78.25 230 ALA A C 1
ATOM 1814 O O . ALA A 1 230 ? -9.082 10.289 2.496 1.00 78.25 230 ALA A O 1
ATOM 1815 N N . LEU A 1 231 ? -6.994 10.532 1.686 1.00 71.12 231 LEU A N 1
ATOM 1816 C CA . LEU A 1 231 ? -6.465 11.223 2.866 1.00 71.12 231 LEU A CA 1
ATOM 1817 C C . LEU A 1 231 ? -7.088 12.616 3.053 1.00 71.12 231 LEU A C 1
ATOM 1819 O O . LEU A 1 231 ? -7.406 13.003 4.178 1.00 71.12 231 LEU A O 1
ATOM 1823 N N . THR A 1 232 ? -7.297 13.357 1.962 1.00 72.00 232 THR A N 1
ATOM 1824 C CA . THR A 1 232 ? -7.809 14.737 2.009 1.00 72.00 232 THR A CA 1
ATOM 1825 C C . THR A 1 232 ? -9.290 14.772 2.385 1.00 72.00 232 THR A C 1
ATOM 1827 O O . THR A 1 232 ? -9.668 15.452 3.341 1.00 72.00 232 THR A O 1
ATOM 1830 N N .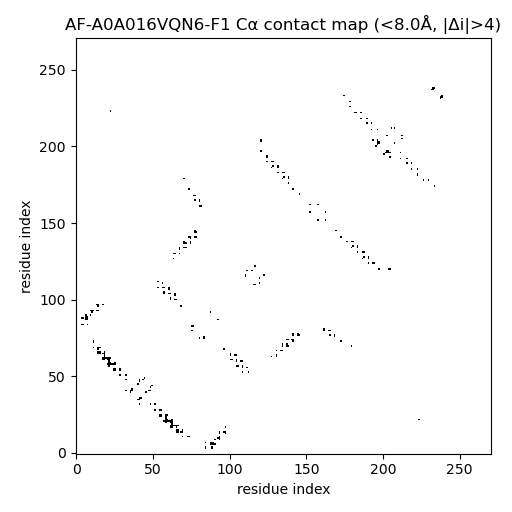 ILE A 1 233 ? -10.118 13.984 1.686 1.00 69.44 233 ILE A N 1
ATOM 1831 C CA . ILE A 1 233 ? -11.580 13.930 1.862 1.00 69.44 233 ILE A CA 1
ATOM 1832 C C . ILE A 1 233 ? -11.957 13.418 3.255 1.00 69.44 233 ILE A C 1
ATOM 1834 O O . ILE A 1 233 ? -12.957 13.850 3.823 1.00 69.44 233 ILE A O 1
ATOM 1838 N N . ARG A 1 234 ? -11.162 12.502 3.818 1.00 66.44 234 ARG A N 1
ATOM 1839 C CA . ARG A 1 234 ? -11.448 11.862 5.111 1.00 66.44 234 ARG A CA 1
ATOM 1840 C C . ARG A 1 234 ? -10.737 12.517 6.291 1.00 66.44 234 ARG A C 1
ATOM 1842 O O . ARG A 1 234 ? -10.847 12.019 7.409 1.00 66.44 234 ARG A O 1
ATOM 1849 N N . SER A 1 235 ? -10.024 13.622 6.074 1.00 66.94 235 SER A N 1
ATOM 1850 C CA . SER A 1 235 ? -9.449 14.381 7.181 1.00 66.94 235 SER A CA 1
ATOM 1851 C C . SER A 1 235 ? -10.558 15.068 7.986 1.00 66.94 235 SER A C 1
ATOM 1853 O O . SER A 1 235 ? -11.448 15.707 7.424 1.00 66.94 235 SER A O 1
ATOM 1855 N N . GLU A 1 236 ? -10.501 14.981 9.318 1.00 63.09 236 GLU A N 1
ATOM 1856 C CA . GLU A 1 236 ? -11.496 15.615 10.200 1.00 63.09 236 GLU A CA 1
ATOM 1857 C C . GLU A 1 236 ? -11.593 17.127 9.967 1.00 63.09 236 GLU A C 1
ATOM 1859 O O . GLU A 1 236 ? -12.671 17.711 10.053 1.00 63.09 236 GLU A O 1
ATOM 1864 N N . LYS A 1 237 ? -10.473 17.766 9.606 1.00 62.56 237 LYS A N 1
ATOM 1865 C CA . LYS A 1 237 ? -10.433 19.185 9.234 1.00 62.56 237 LYS A CA 1
ATOM 1866 C C . LYS A 1 237 ? -11.248 19.470 7.973 1.00 62.56 237 LYS A C 1
ATOM 1868 O O . LYS A 1 237 ? -11.971 20.464 7.941 1.00 62.56 237 LYS A O 1
ATOM 1873 N N . PHE A 1 238 ? -11.155 18.614 6.956 1.00 57.81 238 PHE A N 1
ATOM 1874 C CA . PHE A 1 238 ? -11.934 18.759 5.729 1.00 57.81 238 PHE A CA 1
ATOM 1875 C C . PHE A 1 238 ? -13.416 18.458 5.962 1.00 57.81 238 PHE A C 1
ATOM 1877 O O . PHE A 1 238 ? -14.267 19.196 5.474 1.00 57.81 238 PHE A O 1
ATOM 1884 N N . ASP A 1 239 ? -13.738 17.461 6.788 1.00 62.59 239 ASP A N 1
ATOM 1885 C CA . ASP A 1 239 ? -15.120 17.163 7.180 1.00 62.59 239 ASP A CA 1
ATOM 1886 C C . ASP A 1 239 ? -15.739 18.325 7.986 1.00 62.59 239 ASP A C 1
ATOM 1888 O O . ASP A 1 239 ? -16.865 18.754 7.724 1.00 62.59 239 ASP A O 1
ATOM 1892 N N . HIS A 1 240 ? -14.975 18.939 8.897 1.00 67.31 240 HIS A N 1
ATOM 1893 C CA . HIS A 1 240 ? -15.374 20.176 9.574 1.00 67.31 240 HIS A CA 1
ATOM 1894 C C . HIS A 1 240 ? -15.582 21.335 8.597 1.00 67.31 240 HIS A C 1
ATOM 1896 O O . HIS A 1 240 ? -16.556 22.079 8.733 1.00 67.31 240 HIS A O 1
ATOM 1902 N N . PHE A 1 241 ? -14.701 21.492 7.609 1.00 60.78 241 PHE A N 1
ATOM 1903 C CA . PHE A 1 241 ? -14.812 22.541 6.600 1.00 60.78 241 PHE A CA 1
ATOM 1904 C C . PHE A 1 241 ? -16.050 22.348 5.709 1.00 60.78 241 PHE A C 1
ATOM 1906 O O . PHE A 1 241 ? -16.818 23.290 5.511 1.00 60.78 241 PHE A O 1
ATOM 1913 N N . LEU A 1 242 ? -16.313 21.121 5.250 1.00 63.72 242 LEU A N 1
ATOM 1914 C CA . LEU A 1 242 ? -17.50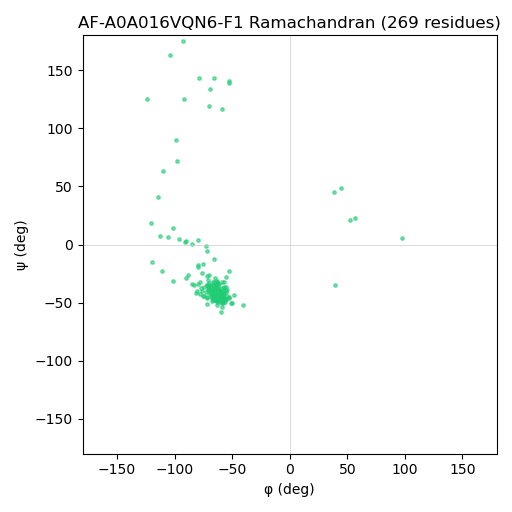3 20.761 4.474 1.00 63.72 242 LEU A CA 1
ATOM 1915 C C . LEU A 1 242 ? -18.792 20.950 5.276 1.00 63.72 242 LEU A C 1
ATOM 1917 O O . LEU A 1 242 ? -19.740 21.563 4.785 1.00 63.72 242 LEU A O 1
ATOM 1921 N N . LYS A 1 243 ? -18.831 20.479 6.528 1.00 71.12 243 LYS A N 1
ATOM 1922 C CA . LYS A 1 243 ? -19.984 20.668 7.421 1.00 71.12 243 LYS A CA 1
ATOM 1923 C C . LYS A 1 243 ? -20.224 22.145 7.722 1.00 71.12 243 LYS A C 1
ATOM 1925 O O . LYS A 1 243 ? -21.377 22.572 7.749 1.00 71.12 243 LYS A O 1
ATOM 1930 N N . ARG A 1 244 ? -19.162 22.939 7.900 1.00 65.69 244 ARG A N 1
ATOM 1931 C CA . ARG A 1 244 ? -19.254 24.398 8.066 1.00 65.69 244 ARG A CA 1
ATOM 1932 C C . ARG A 1 244 ? -19.819 25.060 6.811 1.00 65.69 244 ARG A C 1
ATOM 1934 O O . ARG A 1 244 ? -20.755 25.842 6.934 1.00 65.69 244 ARG A O 1
ATOM 1941 N N . LYS A 1 245 ? -19.329 24.701 5.620 1.00 64.69 245 LYS A N 1
ATOM 1942 C CA . LYS A 1 245 ? -19.847 25.211 4.342 1.00 64.69 245 LYS A CA 1
ATOM 1943 C C . LYS A 1 245 ? -21.325 24.858 4.157 1.00 64.69 245 LYS A C 1
ATOM 1945 O O . LYS A 1 245 ? -22.118 25.751 3.900 1.00 64.69 245 LYS A O 1
ATOM 1950 N N . LYS A 1 246 ? -21.719 23.603 4.411 1.00 68.31 246 LYS A N 1
ATOM 1951 C CA . LYS A 1 246 ? -23.121 23.153 4.347 1.00 68.31 246 LYS A CA 1
ATOM 1952 C C . LYS A 1 246 ? -24.036 23.941 5.293 1.00 68.31 246 LYS A C 1
ATOM 1954 O O . LYS A 1 246 ? -25.130 24.324 4.899 1.00 68.31 246 LYS A O 1
ATOM 1959 N N . ARG A 1 247 ? -23.593 24.217 6.527 1.00 63.66 247 ARG A N 1
ATOM 1960 C CA . ARG A 1 247 ? -24.358 25.048 7.477 1.00 63.66 247 ARG A CA 1
ATOM 1961 C C . ARG A 1 247 ? -24.526 26.485 6.984 1.00 63.66 247 ARG A C 1
ATOM 1963 O O . ARG A 1 247 ? -25.618 27.021 7.103 1.00 63.66 247 ARG A O 1
ATOM 1970 N N . ILE A 1 248 ? -23.476 27.081 6.417 1.00 65.69 248 ILE A N 1
ATOM 1971 C CA . ILE A 1 248 ? -23.524 28.442 5.861 1.00 65.69 248 ILE A CA 1
ATOM 1972 C C . ILE A 1 248 ? -24.467 28.497 4.653 1.00 65.69 248 ILE A C 1
ATOM 1974 O O . ILE A 1 248 ? -25.314 29.378 4.591 1.00 65.69 248 ILE A O 1
ATOM 1978 N N . THR A 1 249 ? -24.386 27.531 3.734 1.00 66.62 249 THR A N 1
ATOM 1979 C CA . THR A 1 249 ? -25.281 27.460 2.567 1.00 66.62 249 THR A CA 1
ATOM 1980 C C . THR A 1 249 ? -26.743 27.303 2.981 1.00 66.62 249 THR A C 1
ATOM 1982 O O . THR A 1 249 ? -27.600 28.003 2.454 1.00 66.62 249 THR A O 1
ATOM 1985 N N . ASN A 1 250 ? -27.031 26.455 3.973 1.00 68.88 250 ASN A N 1
ATOM 1986 C CA . ASN A 1 250 ? -28.387 26.311 4.501 1.00 68.88 250 ASN A CA 1
ATOM 1987 C C . ASN A 1 250 ? -28.882 27.593 5.192 1.00 68.88 250 ASN A C 1
ATOM 1989 O O . ASN A 1 250 ? -30.053 27.931 5.068 1.00 68.88 250 ASN A O 1
ATOM 1993 N N . ALA A 1 251 ? -28.010 28.319 5.900 1.00 64.31 251 ALA A N 1
ATOM 1994 C CA . ALA A 1 251 ? -28.371 29.589 6.529 1.00 64.31 251 ALA A CA 1
ATOM 1995 C C . ALA A 1 251 ? -28.694 30.676 5.490 1.00 64.31 251 ALA A C 1
ATOM 1997 O O . ALA A 1 251 ? -29.696 31.366 5.639 1.00 64.31 251 ALA A O 1
ATOM 1998 N N . ILE A 1 252 ? -27.900 30.779 4.417 1.00 70.94 252 ILE A N 1
ATOM 1999 C CA . ILE A 1 252 ? -28.148 31.716 3.309 1.00 70.94 252 ILE A CA 1
ATOM 2000 C C . ILE A 1 252 ? -29.469 31.379 2.611 1.00 70.94 252 ILE A C 1
ATOM 2002 O O . ILE A 1 252 ? -30.303 32.260 2.435 1.00 70.94 252 ILE A O 1
ATOM 2006 N N . HIS A 1 253 ? -29.706 30.102 2.300 1.00 67.75 253 HIS A N 1
ATOM 2007 C CA . HIS A 1 253 ? -30.945 29.672 1.652 1.00 67.75 253 HIS A CA 1
ATOM 2008 C C . HIS A 1 253 ? -32.188 29.959 2.508 1.00 67.75 253 HIS A C 1
ATOM 2010 O O . HIS A 1 253 ? -33.198 30.444 1.997 1.00 67.75 253 HIS A O 1
ATOM 2016 N N . ASN A 1 254 ? -32.102 29.725 3.823 1.00 69.19 254 ASN A N 1
ATOM 2017 C CA . ASN A 1 254 ? -33.174 30.040 4.770 1.00 69.19 254 ASN A CA 1
ATOM 2018 C C . ASN A 1 254 ? -33.411 31.555 4.903 1.00 69.19 254 ASN A C 1
ATOM 2020 O O . ASN A 1 254 ? -34.536 31.995 5.132 1.00 69.19 254 ASN A O 1
ATOM 2024 N N . GLN A 1 255 ? -32.361 32.364 4.759 1.00 68.31 255 GLN A N 1
ATOM 2025 C CA . GLN A 1 255 ? -32.459 33.818 4.821 1.00 68.31 255 GLN A CA 1
ATOM 2026 C C . GLN A 1 255 ? -33.056 34.404 3.534 1.00 68.31 255 GLN A C 1
ATOM 2028 O O . GLN A 1 255 ? -33.910 35.280 3.613 1.00 68.31 255 GLN A O 1
ATOM 2033 N N . GLU A 1 256 ? -32.697 33.878 2.361 1.00 67.25 256 GLU A N 1
ATOM 2034 C CA . GLU A 1 256 ? -33.329 34.236 1.082 1.00 67.25 256 GLU A CA 1
ATOM 2035 C C . GLU A 1 256 ? -34.824 33.891 1.071 1.00 67.25 256 GLU A C 1
ATOM 2037 O O . GLU A 1 256 ? -35.652 34.716 0.678 1.00 67.25 256 GLU A O 1
ATOM 2042 N N . THR A 1 257 ? -35.195 32.710 1.577 1.00 68.75 257 THR A N 1
ATOM 2043 C CA . THR A 1 257 ? -36.609 32.324 1.703 1.00 68.75 257 THR A CA 1
ATOM 2044 C C . THR A 1 257 ? -37.363 33.220 2.686 1.00 68.75 257 THR A C 1
ATOM 2046 O O . THR A 1 257 ? -38.462 33.665 2.357 1.00 68.75 257 THR A O 1
ATOM 2049 N N . ALA A 1 258 ? -36.774 33.572 3.834 1.00 65.12 258 ALA A N 1
ATOM 2050 C CA . ALA A 1 258 ? -37.389 34.489 4.801 1.00 65.12 258 ALA A CA 1
ATOM 2051 C C . ALA A 1 258 ? -37.567 35.921 4.259 1.00 65.12 258 ALA A C 1
ATOM 2053 O O . ALA A 1 258 ? -38.583 36.564 4.516 1.00 65.12 258 ALA A O 1
ATOM 2054 N N . VAL A 1 259 ? -36.608 36.426 3.480 1.00 70.75 259 VAL A N 1
ATOM 2055 C CA . VAL A 1 259 ? -36.717 37.745 2.837 1.00 70.75 259 VAL A CA 1
ATOM 2056 C C . VAL A 1 259 ? -37.799 37.719 1.757 1.00 70.75 259 VAL A C 1
ATOM 2058 O O . VAL A 1 259 ? -38.645 38.612 1.710 1.00 70.75 259 VAL A O 1
ATOM 2061 N N . SER A 1 260 ? -37.836 36.670 0.931 1.00 72.25 260 SER A N 1
ATOM 2062 C CA . SER A 1 260 ? -38.856 36.531 -0.115 1.00 72.25 260 SER A CA 1
ATOM 2063 C C . SER A 1 260 ? -40.279 36.440 0.453 1.00 72.25 260 SER A C 1
ATOM 2065 O O . SER A 1 260 ? -41.192 37.085 -0.068 1.00 72.25 260 SER A O 1
ATOM 2067 N N . SER A 1 261 ? -40.477 35.722 1.565 1.00 70.50 261 SER A N 1
ATOM 2068 C CA . SER A 1 261 ? -41.784 35.609 2.216 1.00 70.50 261 SER A CA 1
ATOM 2069 C C . SER A 1 261 ? -42.207 36.921 2.877 1.00 70.50 261 SER A C 1
ATOM 2071 O O . SER A 1 261 ? -43.369 37.310 2.767 1.00 70.50 261 SER A O 1
ATOM 2073 N N . HIS A 1 262 ? -41.270 37.665 3.473 1.00 71.50 262 HIS A N 1
ATOM 2074 C CA . HIS A 1 262 ? -41.549 38.981 4.046 1.00 71.50 262 HIS A CA 1
ATOM 2075 C C . HIS A 1 262 ? -41.964 40.003 2.977 1.00 71.50 262 HIS A C 1
ATOM 2077 O O . HIS A 1 262 ? -42.924 40.749 3.180 1.00 71.50 262 HIS A O 1
ATOM 2083 N N . PHE A 1 263 ? -41.280 40.047 1.830 1.00 74.50 263 PHE A N 1
ATOM 2084 C CA . PHE A 1 263 ? -41.660 40.941 0.729 1.00 74.50 263 PHE A CA 1
ATOM 2085 C C . PHE A 1 263 ? -43.007 40.561 0.113 1.00 74.50 263 PHE A C 1
ATOM 2087 O O . PHE A 1 263 ? -43.792 41.441 -0.237 1.00 74.50 263 PHE A O 1
ATOM 2094 N N . THR A 1 264 ? -43.304 39.264 0.028 1.00 74.62 264 THR A N 1
ATOM 2095 C CA . THR A 1 264 ? -44.599 38.780 -0.463 1.00 74.62 264 THR A CA 1
ATOM 2096 C C . THR A 1 264 ? -45.729 39.179 0.487 1.00 74.62 264 THR A C 1
ATOM 2098 O O . THR A 1 264 ? -46.722 39.741 0.036 1.00 74.62 264 THR A O 1
ATOM 2101 N N . ASN A 1 265 ? -45.538 39.003 1.799 1.00 69.31 265 ASN A N 1
ATOM 2102 C CA . ASN A 1 265 ? -46.512 39.408 2.818 1.00 69.31 265 ASN A CA 1
ATOM 2103 C C . ASN A 1 265 ? -46.725 40.929 2.868 1.00 69.31 265 ASN A C 1
ATOM 2105 O O . ASN A 1 265 ? -47.848 41.396 3.045 1.00 69.31 265 ASN A O 1
ATOM 2109 N N . LEU A 1 266 ? -45.666 41.723 2.682 1.00 68.69 266 LEU A N 1
ATOM 2110 C CA . LEU A 1 266 ? -45.806 43.174 2.542 1.00 68.69 266 LEU A CA 1
ATOM 2111 C C . LEU A 1 266 ? -46.617 43.525 1.294 1.00 68.69 266 LEU A C 1
ATOM 2113 O O . LEU A 1 266 ? -47.535 44.328 1.373 1.00 68.69 266 LEU A O 1
ATOM 2117 N N . LYS A 1 267 ? -46.346 42.886 0.155 1.00 74.06 267 LYS A N 1
ATOM 2118 C CA . LYS A 1 267 ? -47.095 43.140 -1.080 1.00 74.06 267 LYS A CA 1
ATOM 2119 C C . LYS A 1 267 ? -48.585 42.805 -0.945 1.00 74.06 267 LYS A C 1
ATOM 2121 O O . LYS A 1 267 ? -49.399 43.512 -1.520 1.00 74.06 267 LYS A O 1
ATOM 2126 N N . THR A 1 268 ? -48.942 41.777 -0.172 1.00 71.00 268 THR A N 1
ATOM 2127 C CA . THR A 1 268 ? -50.346 41.426 0.109 1.00 71.00 268 THR A CA 1
ATOM 2128 C C . THR A 1 268 ? -51.030 42.345 1.119 1.00 71.00 268 THR A C 1
ATOM 2130 O O . THR A 1 268 ? -52.246 42.430 1.104 1.00 71.00 268 THR A O 1
ATOM 2133 N N . LEU A 1 269 ? -50.283 43.013 2.004 1.00 68.12 269 LEU A N 1
ATOM 2134 C CA . LEU A 1 269 ? -50.847 43.977 2.962 1.00 68.12 269 LEU A CA 1
ATOM 2135 C C . LEU A 1 269 ? -51.118 45.353 2.337 1.00 68.12 269 LEU A C 1
ATOM 2137 O O . LEU A 1 269 ? -51.860 46.145 2.908 1.00 68.12 269 LEU A O 1
ATOM 2141 N N . TRP A 1 270 ? -50.481 45.645 1.203 1.00 62.22 270 TRP A N 1
ATOM 2142 C CA . TRP A 1 270 ? -50.597 46.909 0.470 1.00 62.22 270 TRP A CA 1
ATOM 2143 C C . TRP A 1 270 ? -51.448 46.792 -0.811 1.00 62.22 270 TRP A C 1
ATOM 2145 O O . TRP A 1 270 ? -51.494 47.745 -1.589 1.00 62.22 270 TRP A O 1
ATOM 2155 N N . ALA A 1 271 ? -52.081 45.637 -1.040 1.00 52.47 271 ALA A N 1
ATOM 2156 C CA . ALA A 1 271 ? -53.044 45.385 -2.114 1.00 52.47 271 ALA A CA 1
ATOM 2157 C C . ALA A 1 271 ? -54.462 45.342 -1.537 1.00 52.47 271 ALA A C 1
ATOM 2159 O O . ALA A 1 271 ? -55.378 45.842 -2.225 1.00 52.47 271 ALA A O 1
#

Organism: NCBI:txid53326

Nearest PDB structures (foldseek):
  7piv-assembly1_R  TM=5.989E-01  e=1.355E-01  Homo sapiens
  7f4d-assembly1_R  TM=6.446E-01  e=3.190E-01  Homo sapiens
  8ioc-assembly1_R  TM=6.304E-01  e=7.507E-01  Influenza A virus (A/Victoria/3/1975(H3N2))
  7piu-assembly1_R  TM=4.189E-01  e=1.178E+00  Homo sapiens

Foldseek 3Di:
DVLLVVQLVVLLVLLVVLLLVLLVLLVVLVVVVVVCVVVVNCPPDDVSVVVSVLSNLLSVLSNLLSLLSNLQSLLCCLVPVPVCSVVRSDPVNSVVSVVVSNVRSVVLSVCVSVVVDVCNLVVVLVSLVVSLVSLVVSLVSNVVSLVVCVVCCVVPVDDPSSVVSSVVSVVVCVLCSVLSVLVSVLSVVVSVLSCCCVPPPVDDPPPDPDPSVVVNVVSSVVNSVCVVCSCQCPDPVNVVVVVVVVVVVVVVVVVVVVVVVVVVVVVVVVD

Radius of gyration: 25.03 Å; Cα contacts (8 Å, |Δi|>4): 188; chains: 1; bounding box: 77×62×57 Å

pLDDT: mean 76.39, std 10.36, range [38.47, 92.25]

Mean predicted aligned error: 11.3 Å

Secondary structure (DSSP, 8-state):
-HHHHHHHHHHHHHHHHHHHHHHHHHHHHHHHHHHHHHTT---SS-HHHHHHHHHHHHHHHHHHHHHHHHHHHHHHHHHTHHHHHHHHSSSHHHHHHHHHHHHHHHHHHHHHHTT-STTHHHHHHHHHHHHHHHHHHHHHHHHHHHHHHHHTTTTTT--HHHHHHHHHHHHHHHHHHHHHHHHHHHHHHHHHHHHHIIIII-PPTT---SHHHHHHHHHHHHHHHHHHHHHHHT-HHHHHHHHHHHHHHHHHHHHHHHHHHHHHHHHHH--

Sequence (271 aa):
MISALRKCALTVIVALFIAAFGNLVGALHRLILVAARICCIAQLDTPLVHDLVLLQVVGVYLWLFGWIFVIIERAVATVFTGSYERKCAGYTIPAILCGIVITLSSVSACVSRFRLIDNFDLFAMFVQIAGVVICLLALIAIILYNKTVYQARHDTMMQLRNRYQLDENIRGSRYLIPVAANNVLTKAVYVLLMAYSIYFTDIPIGHDTTHLSHAYDLLFAYERIFFVLALTIRSEKFDHFLKRKKRITNAIHNQETAVSSHFTNLKTLWA

Solvent-accessible surface area (backbone atoms only — not comparable to full-atom values): 14443 Å² total; per-residue (Å²): 110,72,71,40,55,57,31,44,48,41,38,48,53,51,29,49,46,45,18,52,48,13,50,48,42,38,47,50,40,52,51,51,53,52,52,31,47,74,69,68,66,57,67,93,78,39,70,67,55,59,57,41,51,54,50,34,47,38,11,53,36,26,28,51,46,19,48,43,51,39,43,45,52,50,26,48,46,61,77,35,56,86,56,38,51,75,72,35,45,46,72,62,58,40,53,50,52,50,50,51,39,49,51,55,19,51,52,54,35,48,43,61,74,68,53,76,44,96,60,49,70,61,53,53,48,50,56,50,51,52,48,42,53,53,42,50,54,29,51,50,50,38,53,53,51,52,52,54,53,60,65,44,48,76,80,63,70,60,56,68,70,61,48,55,51,50,56,49,49,52,56,54,42,68,65,45,50,63,55,52,50,49,49,44,52,53,49,49,52,50,50,52,52,49,51,47,34,58,77,76,63,74,54,62,94,90,73,60,90,51,77,65,45,55,51,55,53,50,51,54,51,49,53,52,51,50,51,52,48,54,55,51,67,67,28,69,68,45,46,50,49,52,53,49,51,52,52,52,53,52,51,52,54,54,47,53,50,51,51,52,50,51,54,51,53,51,54,65,74,76,106

InterPro domains:
  IPR004151 7TM GPCR, serpentine receptor class e (Sre) [PF03125] (54-240)
  IPR052854 Nematode Serpentine Receptor Class Epsilon [PTHR47518] (30-270)